Protein AF-L1M486-F1 (afdb_monomer)

Organism: NCBI:txid1005395

pLDDT: mean 79.73, std 16.99, range [31.02, 96.75]

Radius of gyration: 19.71 Å; Cα contacts (8 Å, |Δi|>4): 492; chains: 1; bounding box: 78×43×46 Å

Sequence (237 aa):
MNSKFIPVLLIGVATLADASPRNWPVAQQIAIGSELQRQLENDPAVGFPSPALIAVTTSFDANGTRYTDRQTVEQGFLVQRRLNDPANIAVIIYHGMSAVTSSAKLQSISYSEKGHDATWPPAQVALKEMGELTDSAGNSFGSMASIRSCTRGDSKQASTYFAGLPGKLTRLDCTQAFVSDASSPVMRFTTYYSDYLDVQLTTGVTTLKNFEYRIEFRDTAGNTKSLVIPQSNSPLF

Structure (mmCIF, N/CA/C/O backbone):
data_AF-L1M486-F1
#
_entry.id   AF-L1M486-F1
#
loop_
_atom_site.group_PDB
_atom_site.id
_atom_site.type_symbol
_atom_site.label_atom_id
_atom_site.label_alt_id
_atom_site.label_comp_id
_atom_site.label_asym_id
_atom_site.label_entity_id
_atom_site.label_seq_id
_atom_site.pdbx_PDB_ins_code
_atom_site.Cartn_x
_atom_site.Cartn_y
_atom_site.Cartn_z
_atom_site.occupancy
_atom_site.B_iso_or_equiv
_atom_site.auth_seq_id
_atom_site.auth_comp_id
_atom_site.auth_asym_id
_atom_site.auth_atom_id
_atom_site.pdbx_PDB_model_num
ATOM 1 N N . MET A 1 1 ? -58.657 21.155 -12.261 1.00 40.59 1 MET A N 1
ATOM 2 C CA . MET A 1 1 ? -57.509 22.063 -12.045 1.00 40.59 1 MET A CA 1
ATOM 3 C C . MET A 1 1 ? -56.301 21.187 -11.746 1.00 40.59 1 MET A C 1
ATOM 5 O O . MET A 1 1 ? -56.276 20.550 -10.704 1.00 40.59 1 MET A O 1
ATOM 9 N N . ASN A 1 2 ? -55.384 21.046 -12.707 1.00 33.91 2 ASN A N 1
ATOM 10 C CA . ASN A 1 2 ? -54.265 20.101 -12.632 1.00 33.91 2 ASN A CA 1
ATOM 11 C C . ASN A 1 2 ? -53.073 20.750 -11.924 1.00 33.91 2 ASN A C 1
ATOM 13 O O . ASN A 1 2 ? -52.423 21.626 -12.495 1.00 33.91 2 ASN A O 1
ATOM 17 N N . SER A 1 3 ? -52.790 20.312 -10.698 1.00 35.94 3 SER A N 1
ATOM 18 C CA . SER A 1 3 ? -51.566 20.682 -9.988 1.00 35.94 3 SER A CA 1
ATOM 19 C C . SER A 1 3 ? -50.395 19.910 -10.596 1.00 35.94 3 SER A C 1
ATOM 21 O O . SER A 1 3 ? -50.338 18.683 -10.510 1.00 35.94 3 SER A O 1
ATOM 23 N N . LYS A 1 4 ? -49.492 20.617 -11.283 1.00 37.53 4 LYS A N 1
ATOM 24 C CA . LYS A 1 4 ? -48.238 20.046 -11.779 1.00 37.53 4 LYS A CA 1
ATOM 25 C C . LYS A 1 4 ? -47.274 19.921 -10.601 1.00 37.53 4 LYS A C 1
ATOM 27 O O . LYS A 1 4 ? -46.801 20.927 -10.084 1.00 37.53 4 LYS A O 1
ATOM 32 N N . PHE A 1 5 ? -46.971 18.688 -10.209 1.00 36.81 5 PHE A N 1
ATOM 33 C CA . PHE A 1 5 ? -45.808 18.392 -9.380 1.00 36.81 5 PHE A CA 1
ATOM 34 C C . PHE A 1 5 ? -44.543 18.723 -10.180 1.00 36.81 5 PHE A C 1
ATOM 36 O O . PHE A 1 5 ? -44.301 18.136 -11.233 1.00 36.81 5 PHE A O 1
ATOM 43 N N . ILE A 1 6 ? -43.749 19.672 -9.688 1.00 42.50 6 ILE A N 1
ATOM 44 C CA . ILE A 1 6 ? -42.378 19.893 -10.147 1.00 42.50 6 ILE A CA 1
ATOM 45 C C . ILE A 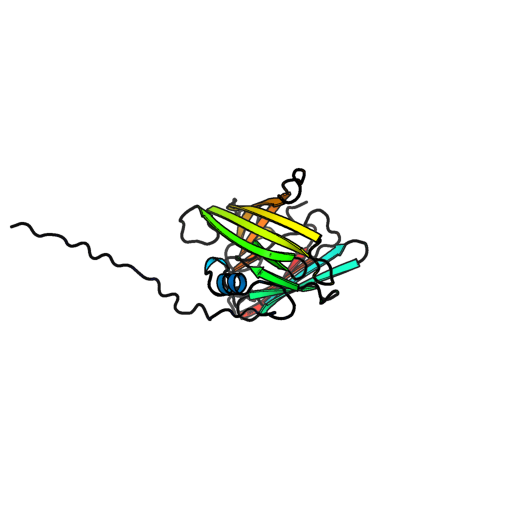1 6 ? -41.489 19.068 -9.211 1.00 42.50 6 ILE A C 1
ATOM 47 O O . ILE A 1 6 ? -41.429 19.391 -8.023 1.00 42.50 6 ILE A O 1
ATOM 51 N N . PRO A 1 7 ? -40.824 17.998 -9.679 1.00 38.34 7 PRO A N 1
ATOM 52 C CA . PRO A 1 7 ? -39.825 17.331 -8.864 1.00 38.34 7 PRO A CA 1
ATOM 53 C C . PRO A 1 7 ? -38.643 18.287 -8.677 1.00 38.34 7 PRO A C 1
ATOM 55 O O . PRO A 1 7 ? -37.942 18.630 -9.628 1.00 38.34 7 PRO A O 1
ATOM 58 N N . VAL A 1 8 ? -38.439 18.740 -7.441 1.00 35.97 8 VAL A N 1
ATOM 59 C CA . VAL A 1 8 ? -37.199 19.402 -7.036 1.00 35.97 8 VAL A CA 1
ATOM 60 C C . VAL A 1 8 ? -36.126 18.320 -6.999 1.00 35.97 8 VAL A C 1
ATOM 62 O O . VAL A 1 8 ? -36.096 17.488 -6.094 1.00 35.97 8 VAL A O 1
ATOM 65 N N . LEU A 1 9 ? -35.266 18.306 -8.016 1.00 31.62 9 LEU A N 1
ATOM 66 C CA . LEU A 1 9 ? -34.038 17.524 -8.013 1.00 31.62 9 LEU A CA 1
ATOM 67 C C . LEU A 1 9 ? -33.087 18.168 -6.997 1.00 31.62 9 LEU A C 1
ATOM 69 O O . LEU A 1 9 ? -32.346 19.096 -7.317 1.00 31.62 9 LEU A O 1
ATOM 73 N N . LEU A 1 10 ? -33.131 17.693 -5.754 1.00 31.72 10 LEU A N 1
ATOM 74 C CA . LEU A 1 10 ? -32.062 17.919 -4.790 1.00 31.72 10 LEU A CA 1
ATOM 75 C C . LEU A 1 10 ? -30.847 17.124 -5.275 1.00 31.72 10 LEU A C 1
ATOM 77 O O . LEU A 1 10 ? -30.662 15.962 -4.919 1.00 31.72 10 LEU A O 1
ATOM 81 N N . ILE A 1 11 ? -30.025 17.750 -6.118 1.00 34.62 11 ILE A N 1
ATOM 82 C CA . ILE A 1 11 ? -28.641 17.319 -6.296 1.00 34.62 11 ILE A CA 1
ATOM 83 C C . ILE A 1 11 ? -27.965 17.635 -4.965 1.00 34.62 11 I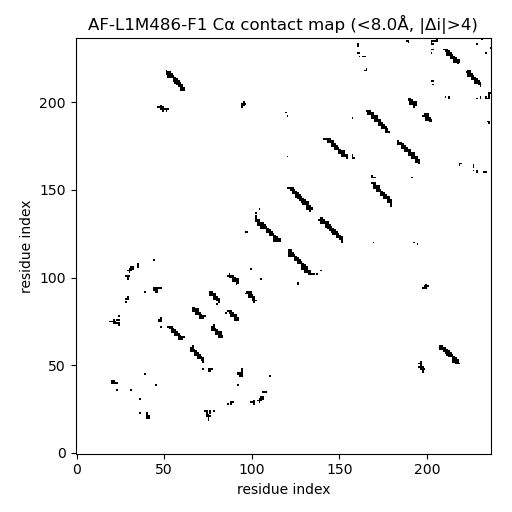LE A C 1
ATOM 85 O O . ILE A 1 11 ? -27.492 18.746 -4.734 1.00 34.62 11 ILE A O 1
ATOM 89 N N . GLY A 1 12 ? -27.989 16.663 -4.056 1.00 31.02 12 GLY A N 1
ATOM 90 C CA . GLY A 1 12 ? -27.085 16.644 -2.924 1.00 31.02 12 GLY A CA 1
ATOM 91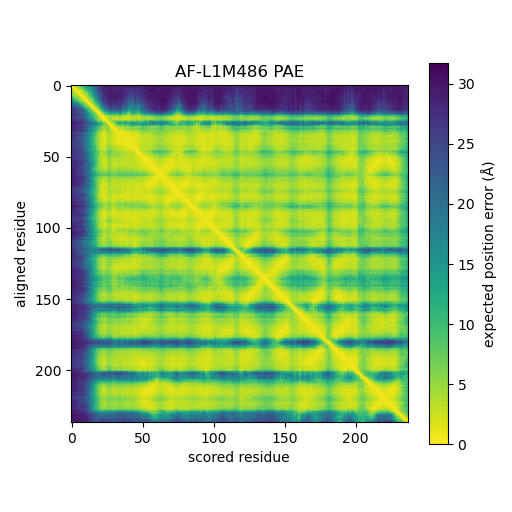 C C . GLY A 1 12 ? -25.679 16.510 -3.483 1.00 31.02 12 GLY A C 1
ATOM 92 O O . GLY A 1 12 ? -25.175 15.403 -3.644 1.00 31.02 12 GLY A O 1
ATOM 93 N N . VAL A 1 13 ? -25.058 17.635 -3.831 1.00 38.59 13 VAL A N 1
ATOM 94 C CA . VAL A 1 13 ? -23.606 17.701 -3.914 1.00 38.59 13 VAL A CA 1
ATOM 95 C C . VAL A 1 13 ? -23.175 17.482 -2.473 1.00 38.59 13 VAL A C 1
ATOM 97 O O . VAL A 1 13 ? -23.284 18.388 -1.648 1.00 38.59 13 VAL A O 1
ATOM 100 N N . ALA A 1 14 ? -22.798 16.250 -2.131 1.00 36.56 14 ALA A N 1
ATOM 101 C CA . ALA A 1 14 ? -21.976 16.031 -0.960 1.00 36.56 14 ALA A CA 1
ATOM 102 C C . ALA A 1 14 ? -20.730 16.873 -1.220 1.00 36.56 14 ALA A C 1
ATOM 104 O O . ALA A 1 14 ? -19.878 16.522 -2.035 1.00 36.56 14 ALA A O 1
ATOM 105 N N . THR A 1 15 ? -20.707 18.072 -0.649 1.00 37.66 15 THR A N 1
ATOM 106 C CA . THR A 1 15 ? -19.528 18.912 -0.647 1.00 37.66 15 THR A CA 1
ATOM 107 C C . THR A 1 15 ? -18.431 18.049 -0.049 1.00 37.66 15 THR A C 1
ATOM 109 O O . THR A 1 15 ? -18.554 17.633 1.103 1.00 37.66 15 THR A O 1
ATOM 112 N N . LEU A 1 16 ? -17.395 17.764 -0.842 1.00 43.97 16 LEU A N 1
ATOM 113 C CA . LEU A 1 16 ? -16.062 17.358 -0.395 1.00 43.97 16 LEU A CA 1
ATOM 114 C C . LEU A 1 16 ? -15.489 18.485 0.486 1.00 43.97 16 LEU A C 1
ATOM 116 O O . LEU A 1 16 ? -14.516 19.142 0.140 1.00 43.97 16 LEU A O 1
ATOM 120 N N . ALA A 1 17 ? -16.172 18.801 1.579 1.00 36.72 17 ALA A N 1
ATOM 121 C CA . ALA A 1 17 ? -15.668 19.653 2.625 1.00 36.72 17 ALA A CA 1
ATOM 122 C C . ALA A 1 17 ? -14.734 18.757 3.444 1.00 36.72 17 ALA A C 1
ATOM 124 O O . ALA A 1 17 ? -15.180 17.758 4.001 1.00 36.72 17 ALA A O 1
ATOM 125 N N . ASP A 1 18 ? -13.448 19.102 3.424 1.00 39.41 18 ASP A N 1
ATOM 126 C CA . ASP A 1 18 ? -12.339 18.520 4.197 1.00 39.41 18 ASP A CA 1
ATOM 127 C C . ASP A 1 18 ? -11.533 17.358 3.599 1.00 39.41 18 ASP A C 1
ATOM 129 O O . ASP A 1 18 ? -10.734 16.742 4.306 1.00 39.41 18 ASP A O 1
ATOM 133 N N . ALA A 1 19 ? -11.576 17.129 2.283 1.00 49.97 19 ALA A N 1
ATOM 134 C CA . ALA A 1 19 ? -10.418 16.496 1.647 1.00 49.97 19 ALA A CA 1
ATOM 135 C C . ALA A 1 19 ? -9.293 17.542 1.585 1.00 49.97 19 ALA A C 1
ATOM 137 O O . ALA A 1 19 ? -9.201 18.312 0.628 1.00 49.97 19 ALA A O 1
ATOM 138 N N . SER A 1 20 ? -8.483 17.630 2.645 1.00 55.62 20 SER A N 1
ATOM 139 C CA . SER A 1 20 ? -7.270 18.456 2.649 1.00 55.62 20 SER A CA 1
ATOM 140 C C . SER A 1 20 ? -6.486 18.159 1.362 1.00 55.62 20 SER A C 1
ATOM 142 O O . SER A 1 20 ? -6.312 16.977 1.048 1.00 55.62 20 SER A O 1
ATOM 144 N N . PRO A 1 21 ? -6.069 19.166 0.572 1.00 63.25 21 PRO A N 1
ATOM 145 C CA . PRO A 1 21 ? -5.400 18.909 -0.695 1.00 63.25 21 PRO A CA 1
ATOM 146 C C . PRO A 1 21 ? -4.175 18.023 -0.455 1.00 63.25 21 PRO A C 1
ATOM 148 O O . PRO A 1 21 ? -3.288 18.368 0.330 1.00 63.25 21 PRO A O 1
ATOM 151 N N . ARG A 1 22 ? -4.156 16.853 -1.106 1.00 82.69 22 ARG A N 1
ATOM 152 C CA . ARG A 1 22 ? -2.978 15.986 -1.118 1.00 82.69 22 ARG A CA 1
ATOM 153 C C . ARG A 1 22 ? -1.927 16.639 -1.989 1.00 82.69 22 ARG A C 1
ATOM 155 O O . ARG A 1 22 ? -2.243 17.150 -3.059 1.00 82.69 22 ARG A O 1
ATOM 162 N N . ASN A 1 23 ? -0.689 16.586 -1.529 1.00 87.56 23 ASN A N 1
ATOM 163 C CA . ASN A 1 23 ? 0.455 17.002 -2.323 1.00 87.56 23 ASN A CA 1
ATOM 164 C C . ASN A 1 23 ? 1.358 15.795 -2.508 1.00 87.56 23 ASN A C 1
ATOM 166 O O . ASN A 1 23 ? 1.529 14.994 -1.587 1.00 87.56 23 ASN A O 1
ATOM 170 N N . TRP A 1 24 ? 1.912 15.643 -3.705 1.00 88.88 24 TRP A N 1
ATOM 171 C CA . TRP A 1 24 ? 2.835 14.555 -3.973 1.00 88.88 24 TRP A CA 1
ATOM 172 C C . TRP A 1 24 ? 4.067 14.635 -3.053 1.00 88.88 24 TRP A C 1
ATOM 174 O O . TRP A 1 24 ? 4.844 15.591 -3.143 1.00 88.88 24 TRP A O 1
ATOM 184 N N . PRO A 1 25 ? 4.312 13.625 -2.198 1.00 84.62 25 PRO A N 1
ATOM 185 C CA . PRO A 1 25 ? 5.257 13.758 -1.089 1.00 84.62 25 PRO A CA 1
ATOM 186 C C . PRO A 1 25 ? 6.729 13.631 -1.511 1.00 84.62 25 PRO A C 1
ATOM 188 O O . PRO A 1 25 ? 7.624 13.846 -0.696 1.00 84.62 25 PRO A O 1
ATOM 191 N N . VAL A 1 26 ? 7.006 13.238 -2.763 1.00 73.88 26 VAL A N 1
ATOM 192 C CA . VAL A 1 26 ? 8.323 12.710 -3.178 1.00 73.88 26 VAL A CA 1
ATOM 193 C C . VAL A 1 26 ? 8.738 13.138 -4.591 1.00 73.88 26 VAL A C 1
ATOM 195 O O . VAL A 1 26 ? 9.283 12.344 -5.359 1.00 73.88 26 VAL A O 1
ATOM 198 N N . ALA A 1 27 ? 8.508 14.409 -4.936 1.00 62.09 27 ALA A N 1
ATOM 199 C CA . ALA A 1 27 ? 8.687 14.975 -6.284 1.00 62.09 27 ALA A CA 1
ATOM 200 C C . ALA A 1 27 ? 10.048 14.706 -6.971 1.00 62.09 27 ALA A C 1
ATOM 202 O O . ALA A 1 27 ? 10.145 14.845 -8.184 1.00 62.09 27 ALA A O 1
ATOM 203 N N . GLN A 1 28 ? 11.094 14.320 -6.230 1.00 61.62 28 GLN A N 1
ATOM 204 C CA . GLN A 1 28 ? 12.437 14.074 -6.775 1.00 61.62 28 GLN A CA 1
ATOM 205 C C . GLN A 1 28 ? 12.841 12.593 -6.866 1.00 61.62 28 GLN A C 1
ATOM 207 O O . GLN A 1 28 ? 13.839 12.294 -7.513 1.00 61.62 28 GLN A O 1
ATOM 212 N N . GLN A 1 29 ? 12.116 11.665 -6.229 1.00 73.38 29 GLN A N 1
ATOM 213 C CA . GLN A 1 29 ? 12.547 10.257 -6.117 1.00 73.38 29 GLN A CA 1
ATOM 214 C C . GLN A 1 29 ? 11.669 9.270 -6.895 1.00 73.38 29 GLN A C 1
ATOM 216 O O . GLN A 1 29 ? 12.108 8.159 -7.180 1.00 73.38 29 GLN A O 1
ATOM 221 N N . ILE A 1 30 ? 10.447 9.661 -7.264 1.00 82.94 30 ILE A N 1
ATOM 222 C CA . ILE A 1 30 ? 9.549 8.845 -8.088 1.00 82.94 30 ILE A CA 1
ATOM 223 C C . ILE A 1 30 ? 9.274 9.587 -9.390 1.00 82.94 30 ILE A C 1
ATOM 225 O O . ILE A 1 30 ? 8.658 10.652 -9.385 1.00 82.94 30 ILE A O 1
ATOM 229 N N . ALA A 1 31 ? 9.728 9.016 -10.506 1.00 77.25 31 ALA A N 1
ATOM 230 C CA . ALA A 1 31 ? 9.516 9.578 -11.832 1.00 77.25 31 ALA A CA 1
ATOM 231 C C . ALA A 1 31 ? 8.077 9.311 -12.307 1.00 77.25 31 ALA A C 1
ATOM 233 O O . ALA A 1 31 ? 7.774 8.251 -12.855 1.00 77.25 31 ALA A O 1
ATOM 234 N N . ILE A 1 32 ? 7.195 10.291 -12.116 1.00 85.69 32 ILE A N 1
ATOM 235 C CA . ILE A 1 32 ? 5.799 10.259 -12.565 1.00 85.69 32 ILE A CA 1
ATOM 236 C C . ILE A 1 32 ? 5.489 11.483 -13.436 1.00 85.69 32 ILE A C 1
ATOM 238 O O . ILE A 1 32 ? 6.040 12.564 -13.234 1.00 85.69 32 ILE A O 1
ATOM 242 N N . GLY A 1 33 ? 4.635 11.314 -14.448 1.00 86.06 33 GLY A N 1
ATOM 243 C CA . GLY A 1 33 ? 4.187 12.431 -15.283 1.00 86.06 33 GLY A CA 1
ATOM 244 C C . GLY A 1 33 ? 3.289 13.395 -14.502 1.00 86.06 33 GLY A C 1
ATOM 245 O O . GLY A 1 33 ? 2.482 12.957 -13.684 1.00 86.06 33 GLY A O 1
ATOM 246 N N . SER A 1 34 ? 3.380 14.695 -14.794 1.00 88.81 34 SER A N 1
ATOM 247 C CA . SER A 1 34 ? 2.617 15.744 -14.096 1.00 88.81 34 SER A CA 1
ATOM 248 C C . SER A 1 34 ? 1.102 15.536 -14.151 1.00 88.81 34 SER A C 1
ATOM 250 O O . SER A 1 34 ? 0.409 15.804 -13.175 1.00 88.81 34 SER A O 1
ATOM 252 N N . GLU A 1 35 ? 0.580 15.020 -15.264 1.00 90.25 35 GLU A N 1
ATOM 253 C CA . GLU A 1 35 ? -0.852 14.747 -15.399 1.00 90.25 35 GLU A CA 1
ATOM 254 C C . GLU A 1 35 ? -1.311 13.588 -14.506 1.00 90.25 35 GLU A C 1
ATOM 256 O O . GLU A 1 35 ? -2.345 13.686 -13.851 1.00 90.25 35 GLU A O 1
ATOM 261 N N . LEU A 1 36 ? -0.518 12.516 -14.416 1.00 90.75 36 LEU A N 1
ATOM 262 C CA . LEU A 1 36 ? -0.831 11.390 -13.537 1.00 90.75 36 LEU A CA 1
ATOM 263 C C . LEU A 1 36 ? -0.689 11.784 -12.061 1.00 90.75 36 LEU A C 1
ATOM 265 O O . LEU A 1 36 ? -1.524 11.403 -11.245 1.00 90.75 36 LEU A O 1
ATOM 269 N N . GLN A 1 37 ? 0.317 12.595 -11.722 1.00 91.56 37 GLN A N 1
ATOM 270 C CA . GLN A 1 37 ? 0.436 13.184 -10.389 1.00 91.56 37 GLN A CA 1
ATOM 271 C C . GLN A 1 37 ? -0.831 13.977 -10.033 1.00 91.56 37 GLN A C 1
ATOM 273 O O . GLN A 1 37 ? -1.459 13.710 -9.009 1.00 91.56 37 GLN A O 1
ATOM 278 N N . ARG A 1 38 ? -1.253 14.891 -10.917 1.00 90.50 38 ARG A N 1
ATOM 279 C CA . ARG A 1 38 ? -2.465 15.698 -10.739 1.00 90.50 38 ARG A CA 1
ATOM 280 C C . ARG A 1 38 ? -3.709 14.822 -10.586 1.00 90.50 38 ARG A C 1
ATOM 282 O O . ARG A 1 38 ? -4.555 15.118 -9.746 1.00 90.50 38 ARG A O 1
ATOM 289 N N . GLN A 1 39 ? -3.836 13.752 -11.372 1.00 91.06 39 GLN A N 1
ATOM 290 C CA . GLN A 1 39 ? -4.929 12.788 -11.229 1.00 91.06 39 GLN A CA 1
ATOM 291 C C . GLN A 1 39 ? -4.939 12.178 -9.820 1.00 91.06 39 GLN A C 1
ATOM 293 O O . GLN A 1 39 ? -5.967 12.232 -9.153 1.00 91.06 39 GLN A O 1
ATOM 298 N N . LEU A 1 40 ? -3.808 11.647 -9.347 1.00 91.56 40 LEU A N 1
ATOM 299 C CA . LEU A 1 40 ? -3.715 10.963 -8.050 1.00 91.56 40 LEU A CA 1
ATOM 300 C C . LEU A 1 40 ? -3.964 11.892 -6.855 1.00 91.56 40 LEU A C 1
ATOM 302 O O . LEU A 1 40 ? -4.590 11.487 -5.878 1.00 91.56 40 LEU A O 1
ATOM 306 N N . GLU A 1 41 ? -3.513 13.143 -6.924 1.00 91.06 41 GLU A N 1
ATOM 307 C CA . GLU A 1 41 ? -3.773 14.139 -5.877 1.00 91.06 41 GLU A CA 1
ATOM 308 C C . GLU A 1 41 ? -5.282 14.418 -5.730 1.00 91.06 41 GLU A C 1
ATOM 310 O O . GLU A 1 41 ? -5.784 14.540 -4.608 1.00 91.06 41 GLU A O 1
ATOM 315 N N . ASN A 1 42 ? -6.023 14.421 -6.845 1.00 89.50 42 ASN A N 1
ATOM 316 C CA . ASN A 1 42 ? -7.431 14.830 -6.906 1.00 89.50 42 ASN A CA 1
ATOM 317 C C . ASN A 1 42 ? -8.448 13.672 -6.943 1.00 89.50 42 ASN A C 1
ATOM 319 O O . ASN A 1 42 ? -9.638 13.917 -6.757 1.00 89.50 42 ASN A O 1
ATOM 323 N N . ASP A 1 43 ? -8.026 12.427 -7.179 1.00 88.62 43 ASP A N 1
ATOM 324 C CA . ASP A 1 43 ? -8.932 11.276 -7.292 1.00 88.62 43 ASP A CA 1
ATOM 325 C C . ASP A 1 43 ? -9.407 10.805 -5.899 1.00 88.62 43 ASP A C 1
ATOM 327 O O . ASP A 1 43 ? -8.597 10.323 -5.099 1.00 88.62 43 ASP A O 1
ATOM 331 N N . PRO A 1 44 ? -10.703 10.927 -5.553 1.00 84.06 44 PRO A N 1
ATOM 332 C CA . PRO A 1 44 ? -11.203 10.516 -4.242 1.00 84.06 44 PRO A CA 1
ATOM 333 C C . PRO A 1 44 ? -11.020 9.015 -3.976 1.00 84.06 44 PRO A C 1
ATOM 335 O O . PRO A 1 44 ? -10.837 8.636 -2.821 1.00 84.06 44 PRO A O 1
ATOM 338 N N . ALA A 1 45 ? -10.988 8.172 -5.015 1.00 84.44 45 ALA A N 1
ATOM 339 C CA . ALA A 1 45 ? -10.798 6.729 -4.874 1.00 84.44 45 ALA A CA 1
ATOM 340 C C . ALA A 1 45 ? -9.377 6.339 -4.438 1.00 84.44 45 ALA A C 1
ATOM 342 O O . ALA A 1 45 ? -9.139 5.194 -4.058 1.00 84.44 45 ALA A O 1
ATOM 343 N N . VAL A 1 46 ? -8.419 7.274 -4.465 1.00 85.75 46 VAL A N 1
ATOM 344 C CA . VAL A 1 46 ? -7.076 7.040 -3.914 1.00 85.75 46 VAL A CA 1
ATOM 345 C C . VAL A 1 46 ? -7.124 6.825 -2.392 1.00 85.75 46 VAL A C 1
ATOM 347 O O . VAL A 1 46 ? -6.260 6.123 -1.862 1.00 85.75 46 VAL A O 1
ATOM 350 N N . GLY A 1 47 ? -8.149 7.357 -1.713 1.00 80.56 47 GLY A N 1
ATOM 351 C CA . GLY A 1 47 ? -8.309 7.268 -0.260 1.00 80.56 47 GLY A CA 1
ATOM 352 C C . GLY A 1 47 ? -7.407 8.229 0.519 1.00 80.56 47 GLY A C 1
ATOM 353 O O . GLY A 1 47 ? -6.480 8.830 -0.030 1.00 80.56 47 GLY A O 1
ATOM 354 N N . PHE A 1 48 ? -7.686 8.398 1.807 1.00 85.19 48 PHE A N 1
ATOM 355 C CA . PHE A 1 48 ? -6.876 9.215 2.710 1.00 85.19 48 PHE A CA 1
ATOM 356 C C . PHE A 1 48 ? -6.525 8.354 3.917 1.00 85.19 48 PHE A C 1
ATOM 358 O O . PHE A 1 48 ? -7.407 8.113 4.742 1.00 85.19 48 PHE A O 1
ATOM 365 N N . PRO A 1 49 ? -5.255 7.927 4.060 1.00 84.75 49 PRO A N 1
ATOM 366 C CA . PRO A 1 49 ? -4.854 7.117 5.197 1.00 84.75 49 PRO A CA 1
ATOM 367 C C . PRO A 1 49 ? -5.342 7.749 6.497 1.00 84.75 49 PRO A C 1
ATOM 369 O O . PRO A 1 49 ? -5.153 8.949 6.726 1.00 84.75 49 PRO A O 1
ATOM 372 N N . SER A 1 50 ? -5.986 6.942 7.336 1.00 89.38 50 SER A N 1
ATOM 373 C CA . SER A 1 50 ? -6.575 7.425 8.578 1.00 89.38 50 SER A CA 1
ATOM 374 C C . SER A 1 50 ? -5.513 8.110 9.443 1.00 89.38 50 SER A C 1
ATOM 376 O O . SER A 1 50 ? -4.413 7.571 9.589 1.00 89.38 50 SER A O 1
ATOM 378 N N . PRO A 1 51 ? -5.822 9.236 10.112 1.00 88.50 51 PRO A N 1
ATOM 379 C CA . PRO A 1 51 ? -4.897 9.859 11.062 1.00 88.50 51 PRO A CA 1
ATOM 380 C C . PRO A 1 51 ? -4.591 8.955 12.269 1.00 88.50 51 PRO A C 1
ATOM 382 O O . PRO A 1 51 ? -3.663 9.231 13.033 1.00 88.50 51 PRO A O 1
ATOM 385 N N . ALA A 1 52 ? -5.365 7.880 12.465 1.00 93.31 52 ALA A N 1
ATOM 386 C CA . ALA A 1 52 ? -5.064 6.852 13.449 1.00 93.31 52 ALA A CA 1
ATOM 387 C C . ALA A 1 52 ? -3.864 5.980 13.044 1.00 93.31 52 ALA A C 1
ATOM 389 O O . ALA A 1 52 ? -3.198 5.441 13.929 1.00 93.31 52 ALA A O 1
ATOM 390 N N . LEU A 1 53 ? -3.564 5.842 11.748 1.00 94.25 53 LEU A N 1
ATOM 391 C CA . LEU A 1 53 ? -2.406 5.094 11.266 1.00 94.25 53 LEU A CA 1
ATOM 392 C C . LEU A 1 53 ? -1.120 5.884 11.533 1.00 94.25 53 LEU A C 1
ATOM 394 O O . LEU A 1 53 ? -0.943 6.996 11.042 1.00 94.25 53 LEU A O 1
ATOM 398 N N . ILE A 1 54 ? -0.196 5.289 12.289 1.00 95.25 54 ILE A N 1
ATOM 399 C CA . ILE A 1 54 ? 1.126 5.876 12.544 1.00 95.25 54 ILE A CA 1
ATOM 400 C C . ILE A 1 54 ? 2.128 5.323 11.535 1.00 95.25 54 ILE A C 1
ATOM 402 O O . ILE A 1 54 ? 2.813 6.088 10.855 1.00 95.25 54 ILE A O 1
ATOM 406 N N . ALA A 1 55 ? 2.227 3.995 11.447 1.00 95.06 55 ALA A N 1
ATOM 407 C CA . ALA A 1 55 ? 3.120 3.337 10.508 1.00 95.06 55 ALA A CA 1
ATOM 408 C C . ALA A 1 55 ? 2.719 1.885 10.236 1.00 95.06 55 ALA A C 1
ATOM 410 O O . ALA A 1 55 ? 2.153 1.202 11.091 1.00 95.06 55 ALA A O 1
ATOM 411 N N . VAL A 1 56 ? 3.118 1.389 9.069 1.00 92.88 56 VAL A N 1
ATOM 412 C CA . VAL A 1 56 ? 3.182 -0.046 8.771 1.00 92.88 56 VAL A CA 1
ATOM 413 C C . VAL A 1 56 ? 4.640 -0.406 8.538 1.00 92.88 56 VAL A C 1
ATOM 415 O O . VAL A 1 56 ? 5.319 0.245 7.754 1.00 92.88 56 VAL A O 1
ATOM 418 N N . THR A 1 57 ? 5.148 -1.426 9.218 1.00 92.94 57 THR A N 1
ATOM 419 C CA . THR A 1 57 ? 6.499 -1.947 8.988 1.00 92.94 57 THR A CA 1
ATOM 420 C C . THR A 1 57 ? 6.404 -3.390 8.531 1.00 92.94 57 THR A C 1
ATOM 422 O O . THR A 1 57 ? 5.783 -4.215 9.197 1.00 92.94 57 THR A O 1
ATOM 425 N N . THR A 1 58 ? 7.027 -3.687 7.399 1.00 90.06 58 THR A N 1
ATOM 426 C CA . THR A 1 58 ? 7.144 -5.040 6.863 1.00 90.06 58 THR A CA 1
ATOM 427 C C . THR A 1 58 ? 8.613 -5.404 6.797 1.00 90.06 58 THR A C 1
ATOM 429 O O . THR A 1 58 ? 9.403 -4.674 6.203 1.00 90.06 58 THR A O 1
ATOM 432 N N . SER A 1 59 ? 8.986 -6.540 7.369 1.00 90.25 59 SER A N 1
ATOM 433 C CA . SER A 1 59 ? 10.357 -7.032 7.323 1.00 90.25 59 SER A CA 1
ATOM 434 C C . SER A 1 59 ? 10.382 -8.470 6.823 1.00 90.25 59 SER A C 1
ATOM 436 O O . SER A 1 59 ? 9.607 -9.307 7.283 1.00 90.25 59 SER A O 1
ATOM 438 N N . PHE A 1 60 ? 11.267 -8.775 5.881 1.00 87.44 60 PHE A N 1
ATOM 439 C CA . PHE A 1 60 ? 11.339 -10.091 5.245 1.00 87.44 60 PHE A CA 1
ATOM 440 C C . PHE A 1 60 ? 12.754 -10.408 4.770 1.00 87.44 60 PHE A C 1
ATOM 442 O O . PHE A 1 60 ? 13.541 -9.502 4.497 1.00 87.44 60 PHE A O 1
ATOM 449 N N . ASP A 1 61 ? 13.065 -11.693 4.636 1.00 86.75 61 ASP A N 1
ATOM 450 C CA . ASP A 1 61 ? 14.343 -12.144 4.095 1.00 86.75 61 ASP A CA 1
ATOM 451 C C . ASP A 1 61 ? 14.181 -12.525 2.624 1.00 86.75 61 ASP A C 1
ATOM 453 O O . ASP A 1 61 ? 13.339 -13.359 2.276 1.00 86.75 61 ASP A O 1
ATOM 457 N N . ALA A 1 62 ? 15.026 -11.958 1.764 1.00 84.75 62 ALA A N 1
ATOM 458 C CA . ALA A 1 62 ? 15.160 -12.363 0.369 1.00 84.75 62 ALA A CA 1
ATOM 459 C C . ALA A 1 62 ? 16.642 -12.372 -0.028 1.00 84.75 62 ALA A C 1
ATOM 461 O O . ALA A 1 62 ? 17.404 -11.488 0.352 1.00 84.75 62 ALA A O 1
ATOM 462 N N . ASN A 1 63 ? 17.070 -13.404 -0.763 1.00 85.06 63 ASN A N 1
ATOM 463 C CA . ASN A 1 63 ? 18.459 -13.564 -1.223 1.00 85.06 63 ASN A CA 1
ATOM 464 C C . ASN A 1 63 ? 19.515 -13.412 -0.104 1.00 85.06 63 ASN A C 1
ATOM 466 O O . ASN A 1 63 ? 20.566 -12.812 -0.303 1.00 85.06 63 ASN A O 1
ATOM 470 N N . GLY A 1 64 ? 19.220 -13.921 1.099 1.00 85.81 64 GLY A N 1
ATOM 471 C CA . GLY A 1 64 ? 20.116 -13.830 2.261 1.00 85.81 64 GLY A CA 1
ATOM 472 C C . GLY A 1 64 ? 20.205 -12.443 2.911 1.00 85.81 64 GLY A C 1
ATOM 473 O O . GLY A 1 64 ? 20.984 -12.270 3.842 1.00 85.81 64 GLY A O 1
ATOM 474 N N . THR A 1 65 ? 19.410 -11.469 2.458 1.00 88.94 65 THR A N 1
ATOM 475 C CA . THR A 1 65 ? 19.357 -10.108 3.007 1.00 88.94 65 THR A CA 1
ATOM 476 C C . THR A 1 65 ? 18.019 -9.860 3.698 1.00 88.94 65 THR A C 1
ATOM 478 O O . THR A 1 65 ? 16.964 -10.197 3.157 1.00 88.94 65 THR A O 1
ATOM 481 N N . ARG A 1 66 ? 18.060 -9.238 4.884 1.00 90.81 66 ARG A N 1
ATOM 482 C CA . ARG A 1 66 ? 16.872 -8.723 5.578 1.00 90.81 66 ARG A CA 1
ATOM 483 C C . ARG A 1 66 ? 16.477 -7.385 4.968 1.00 90.81 66 ARG A C 1
ATOM 485 O O . ARG A 1 66 ? 17.221 -6.415 5.085 1.00 90.81 66 ARG A O 1
ATOM 492 N N . TYR A 1 67 ? 15.300 -7.321 4.369 1.00 89.81 67 TYR A N 1
ATOM 493 C CA . TYR A 1 67 ? 14.680 -6.076 3.934 1.00 89.81 67 TYR A CA 1
ATOM 494 C C . TYR A 1 67 ? 13.708 -5.579 4.996 1.00 89.81 67 TYR A C 1
ATOM 496 O O . TYR A 1 67 ? 13.088 -6.373 5.707 1.00 89.81 67 TYR A O 1
ATOM 504 N N . THR A 1 68 ? 13.605 -4.261 5.142 1.00 92.94 68 THR A N 1
ATOM 505 C CA . THR A 1 68 ? 12.593 -3.633 5.998 1.00 92.94 68 THR A CA 1
ATOM 506 C C . THR A 1 68 ? 12.007 -2.431 5.288 1.00 92.94 68 THR A C 1
ATOM 508 O O . THR A 1 68 ? 12.704 -1.449 5.050 1.00 92.94 68 THR A O 1
ATOM 511 N N . ASP A 1 69 ? 10.722 -2.520 4.984 1.00 92.12 69 ASP A N 1
ATOM 512 C CA . ASP A 1 69 ? 9.929 -1.464 4.381 1.00 92.12 69 ASP A CA 1
ATOM 513 C C . ASP A 1 69 ? 9.094 -0.802 5.487 1.00 92.12 69 ASP A C 1
ATOM 515 O O . ASP A 1 69 ? 8.390 -1.482 6.238 1.00 92.12 69 ASP A O 1
ATOM 519 N N . ARG A 1 70 ? 9.178 0.525 5.610 1.00 94.50 70 ARG A N 1
ATOM 520 C CA . ARG A 1 70 ? 8.379 1.322 6.551 1.00 94.50 70 ARG A CA 1
ATOM 521 C C . ARG A 1 70 ? 7.489 2.284 5.780 1.00 94.50 70 ARG A C 1
ATOM 523 O O . ARG A 1 70 ? 7.977 3.043 4.949 1.00 94.50 70 ARG A O 1
ATOM 530 N N . GLN A 1 71 ? 6.196 2.243 6.069 1.00 93.88 71 GLN A N 1
ATOM 531 C CA . GLN A 1 71 ? 5.170 3.085 5.474 1.00 93.88 71 GLN A CA 1
ATOM 532 C C . GLN A 1 71 ? 4.691 4.120 6.492 1.00 93.88 71 GLN A C 1
ATOM 534 O O . GLN A 1 71 ? 4.322 3.740 7.604 1.00 93.88 71 GLN A O 1
ATOM 539 N N . THR A 1 72 ? 4.688 5.401 6.125 1.00 93.69 72 THR A N 1
ATOM 540 C CA . THR A 1 72 ? 4.245 6.522 6.975 1.00 93.69 72 THR A CA 1
ATOM 541 C C . THR A 1 72 ? 3.370 7.499 6.203 1.00 93.69 72 THR A C 1
ATOM 543 O O . THR A 1 72 ? 3.508 7.635 4.989 1.00 93.69 72 THR A O 1
ATOM 546 N N . VAL A 1 73 ? 2.454 8.174 6.900 1.00 91.00 73 VAL A N 1
ATOM 547 C CA . VAL A 1 73 ? 1.568 9.162 6.273 1.00 91.00 73 VAL A CA 1
ATOM 548 C C . VAL A 1 73 ? 2.320 10.474 6.042 1.00 91.00 73 VAL A C 1
ATOM 550 O O . VA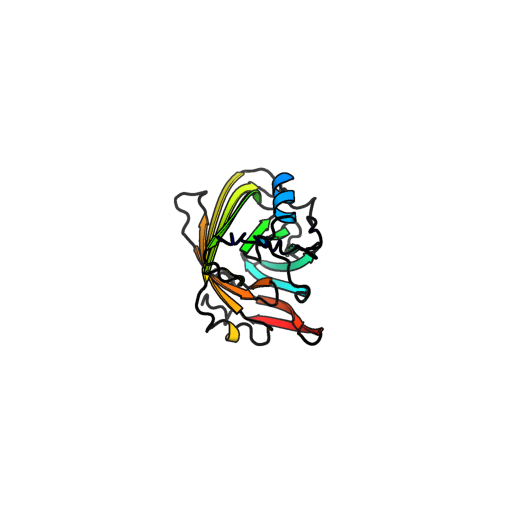L A 1 73 ? 2.821 11.083 6.986 1.00 91.00 73 VAL A O 1
ATOM 553 N N . GLU A 1 74 ? 2.373 10.927 4.793 1.00 90.50 74 GLU A N 1
ATOM 554 C CA . GLU A 1 74 ? 3.025 12.163 4.358 1.00 90.50 74 GLU A CA 1
ATOM 555 C C . GLU A 1 74 ? 2.156 12.873 3.327 1.00 90.50 74 GLU A C 1
ATOM 557 O O . GLU A 1 74 ? 1.805 12.301 2.299 1.00 90.50 74 GLU A O 1
ATOM 562 N N . GLN A 1 75 ? 1.808 14.133 3.602 1.00 88.62 75 GLN A N 1
ATOM 563 C CA . GLN A 1 75 ? 1.049 14.988 2.676 1.00 88.62 75 GLN A CA 1
ATOM 564 C C . GLN A 1 75 ? -0.254 14.342 2.148 1.00 88.62 75 GLN A C 1
ATOM 566 O O . GLN A 1 75 ? -0.687 14.601 1.027 1.00 88.62 75 GLN A O 1
ATOM 571 N N . GLY A 1 76 ? -0.887 13.507 2.982 1.00 87.19 76 GLY A N 1
ATOM 572 C CA . GLY A 1 76 ? -2.132 12.799 2.672 1.00 87.19 76 GLY A CA 1
ATOM 573 C C . GLY A 1 76 ? -1.966 11.522 1.841 1.00 87.19 76 GLY A C 1
ATOM 574 O O . GLY A 1 76 ? -2.965 10.925 1.452 1.00 87.19 76 GLY A O 1
ATOM 575 N N . PHE A 1 77 ? -0.732 11.071 1.618 1.00 91.00 77 PHE A N 1
ATOM 576 C CA . PHE A 1 77 ? -0.412 9.762 1.053 1.00 91.00 77 PHE A CA 1
ATOM 577 C C . PHE A 1 77 ? 0.261 8.864 2.086 1.00 91.00 77 PHE A C 1
ATOM 579 O O . PHE A 1 77 ? 0.862 9.340 3.046 1.00 91.00 77 PHE A O 1
ATOM 586 N N . LEU A 1 78 ? 0.215 7.554 1.862 1.00 91.94 78 LEU A N 1
ATOM 587 C CA . LEU A 1 78 ? 1.033 6.601 2.600 1.00 91.94 78 LEU A CA 1
ATOM 588 C C . LEU A 1 78 ? 2.308 6.331 1.791 1.00 91.94 78 LEU A C 1
ATOM 590 O O . LEU A 1 78 ? 2.243 5.847 0.665 1.00 91.94 78 LEU A O 1
ATOM 594 N N . VAL A 1 79 ? 3.471 6.673 2.339 1.00 93.31 79 VAL A N 1
ATOM 595 C CA . VAL A 1 79 ? 4.765 6.568 1.650 1.00 93.31 79 VAL A CA 1
ATOM 596 C C . VAL A 1 79 ? 5.571 5.431 2.248 1.00 93.31 79 VAL A C 1
ATOM 598 O O . VAL A 1 79 ? 5.918 5.466 3.425 1.00 93.31 79 VAL A O 1
ATOM 601 N N . GLN A 1 80 ? 5.892 4.433 1.431 1.00 93.44 80 GLN A N 1
ATOM 602 C CA . GLN A 1 80 ? 6.772 3.323 1.768 1.00 93.44 80 GLN A CA 1
ATOM 603 C C . GLN A 1 80 ? 8.224 3.667 1.440 1.00 93.44 80 GLN A C 1
ATOM 605 O O . GLN A 1 80 ? 8.529 4.023 0.305 1.00 93.44 80 GLN A O 1
ATOM 610 N N . ARG A 1 81 ? 9.138 3.467 2.391 1.00 92.56 81 ARG A N 1
ATOM 611 C CA . ARG A 1 81 ? 10.589 3.502 2.163 1.00 92.56 81 ARG A CA 1
ATOM 612 C C . ARG A 1 81 ? 11.245 2.232 2.669 1.00 92.56 81 ARG A C 1
ATOM 614 O O . ARG A 1 81 ? 10.957 1.786 3.782 1.00 92.56 81 ARG A O 1
ATOM 621 N N . ARG A 1 82 ? 12.172 1.692 1.886 1.00 91.31 82 ARG A N 1
ATOM 622 C CA . ARG A 1 82 ? 13.029 0.587 2.312 1.00 91.31 82 ARG A CA 1
ATOM 623 C C . ARG A 1 82 ? 14.211 1.118 3.113 1.00 91.31 82 ARG A C 1
ATOM 625 O O . ARG A 1 82 ? 15.052 1.847 2.598 1.00 91.31 82 ARG A O 1
ATOM 632 N N . LEU A 1 83 ? 14.291 0.750 4.388 1.00 90.62 83 LEU A N 1
ATOM 633 C CA . LEU A 1 83 ? 15.276 1.301 5.326 1.00 90.62 83 LEU A CA 1
ATOM 634 C C . LEU A 1 83 ? 16.721 0.973 4.934 1.00 90.62 83 LEU A C 1
ATOM 636 O O . LEU A 1 83 ? 17.621 1.773 5.170 1.00 90.62 83 LEU A O 1
ATOM 640 N N . ASN A 1 84 ? 16.939 -0.196 4.335 1.00 88.75 84 ASN A N 1
ATOM 641 C CA . ASN A 1 84 ? 18.248 -0.658 3.883 1.00 88.75 84 ASN A CA 1
ATOM 642 C C . ASN A 1 84 ? 18.528 -0.381 2.393 1.00 88.75 84 ASN A C 1
ATOM 644 O O . ASN A 1 84 ? 19.573 -0.791 1.898 1.00 88.75 84 ASN A O 1
ATOM 648 N N . ASP A 1 85 ? 17.621 0.300 1.689 1.00 85.12 85 ASP A N 1
ATOM 649 C CA . ASP A 1 85 ? 17.778 0.730 0.293 1.00 85.12 85 ASP A CA 1
ATOM 650 C C . ASP A 1 85 ? 16.919 1.986 0.048 1.00 85.12 85 ASP A C 1
ATOM 652 O O . ASP A 1 85 ? 15.796 1.892 -0.450 1.00 85.12 85 ASP A O 1
ATOM 656 N N . PRO A 1 86 ? 17.417 3.181 0.417 1.00 81.62 86 PRO A N 1
ATOM 657 C CA . PRO A 1 86 ? 16.637 4.417 0.347 1.00 81.62 86 PRO A CA 1
ATOM 658 C C . PRO A 1 86 ? 16.194 4.813 -1.068 1.00 81.62 86 PRO A C 1
ATOM 660 O O . PRO A 1 86 ? 15.319 5.665 -1.206 1.00 81.62 86 PRO A O 1
ATOM 663 N N . ALA A 1 87 ? 16.790 4.223 -2.111 1.00 82.88 87 ALA A N 1
ATOM 664 C CA . ALA A 1 87 ? 16.359 4.428 -3.490 1.00 82.88 87 ALA A CA 1
ATOM 665 C C . ALA A 1 87 ? 15.039 3.701 -3.793 1.00 82.88 87 ALA A C 1
ATOM 667 O O . ALA A 1 87 ? 14.332 4.076 -4.730 1.00 82.88 87 ALA A O 1
ATOM 668 N N . ASN A 1 88 ? 14.678 2.687 -3.000 1.00 85.31 88 ASN A N 1
ATOM 669 C CA . ASN A 1 88 ? 13.406 1.990 -3.103 1.00 85.31 88 ASN A CA 1
ATOM 670 C C . ASN A 1 88 ? 12.338 2.710 -2.269 1.00 85.31 88 ASN A C 1
ATOM 672 O O . ASN A 1 88 ? 12.231 2.557 -1.046 1.00 85.31 88 ASN A O 1
ATOM 676 N N . ILE A 1 89 ? 11.550 3.520 -2.969 1.00 89.75 89 ILE A N 1
ATOM 677 C CA . ILE A 1 89 ? 10.453 4.296 -2.409 1.00 89.75 89 ILE A CA 1
ATOM 678 C C . ILE A 1 89 ? 9.184 4.028 -3.207 1.00 89.75 89 ILE A C 1
ATOM 680 O O . ILE A 1 89 ? 9.224 3.809 -4.422 1.00 89.75 89 ILE A O 1
ATOM 684 N N . ALA A 1 90 ? 8.049 4.045 -2.520 1.00 91.69 90 ALA A N 1
ATOM 685 C CA . ALA A 1 90 ? 6.753 3.942 -3.157 1.00 91.69 90 ALA A CA 1
ATOM 686 C C . ALA A 1 90 ? 5.717 4.847 -2.491 1.00 91.69 90 ALA A C 1
ATOM 688 O O . ALA A 1 90 ? 5.702 5.000 -1.272 1.00 91.69 90 ALA A O 1
ATOM 689 N N . VAL A 1 91 ? 4.825 5.417 -3.292 1.00 93.44 91 VAL A N 1
ATOM 690 C CA . VAL A 1 91 ? 3.615 6.096 -2.823 1.00 93.44 91 VAL A CA 1
ATOM 691 C C . VAL A 1 91 ? 2.461 5.122 -2.986 1.00 93.44 91 VAL A C 1
ATOM 693 O O . VAL A 1 91 ? 2.123 4.730 -4.102 1.00 93.44 91 VAL A O 1
ATOM 696 N N . ILE A 1 92 ? 1.893 4.704 -1.863 1.00 91.81 92 ILE A N 1
ATOM 697 C CA . ILE A 1 92 ? 0.772 3.778 -1.800 1.00 91.81 92 ILE A CA 1
ATOM 698 C C . ILE A 1 92 ? -0.514 4.543 -2.123 1.00 91.81 92 ILE A C 1
ATOM 700 O O . ILE A 1 92 ? -0.778 5.607 -1.559 1.00 91.81 92 ILE A O 1
ATOM 704 N N . ILE A 1 93 ? -1.307 3.996 -3.038 1.00 91.62 93 ILE A N 1
ATOM 705 C CA . ILE A 1 93 ? -2.507 4.621 -3.599 1.00 91.62 93 ILE A CA 1
ATOM 706 C C . ILE A 1 93 ? -3.673 3.633 -3.630 1.00 91.62 93 ILE A C 1
ATOM 708 O O . ILE A 1 93 ? -3.487 2.420 -3.482 1.00 91.62 93 ILE A O 1
ATOM 712 N N . TYR A 1 94 ? -4.882 4.168 -3.819 1.00 91.31 94 TYR A N 1
ATOM 713 C CA . TYR A 1 94 ? -6.129 3.403 -3.856 1.00 91.31 94 TYR A CA 1
ATOM 714 C C . TYR A 1 94 ? -6.265 2.518 -2.615 1.00 91.31 94 TYR A C 1
ATOM 716 O O . TYR A 1 94 ? -6.310 1.300 -2.730 1.00 91.31 94 TYR A O 1
ATOM 724 N N . HIS A 1 95 ? -6.251 3.115 -1.418 1.00 89.19 95 HIS A N 1
ATOM 725 C CA . HIS A 1 95 ? -6.436 2.408 -0.138 1.00 89.19 95 HIS A CA 1
ATOM 726 C C . HIS A 1 95 ? -5.456 1.241 0.104 1.00 89.19 95 HIS A C 1
ATOM 728 O O . HIS A 1 95 ? -5.804 0.249 0.740 1.00 89.19 95 HIS A O 1
ATOM 734 N N . GLY A 1 96 ? -4.231 1.297 -0.427 1.00 88.12 96 GLY A N 1
ATOM 735 C CA . GLY A 1 96 ? -3.268 0.191 -0.300 1.00 88.12 96 GLY A CA 1
ATOM 736 C C . GLY A 1 96 ? -3.299 -0.830 -1.435 1.00 88.12 96 GLY A C 1
ATOM 737 O O . GLY A 1 96 ? -2.491 -1.758 -1.446 1.00 88.12 96 GLY A O 1
ATOM 738 N N . MET A 1 97 ? -4.202 -0.670 -2.404 1.00 87.38 97 MET A N 1
ATOM 739 C CA . MET A 1 97 ? -4.356 -1.602 -3.518 1.00 87.38 97 MET A CA 1
ATOM 740 C C . MET A 1 97 ? -3.285 -1.472 -4.598 1.00 87.38 97 MET A C 1
ATOM 742 O O . MET A 1 97 ? -3.161 -2.375 -5.425 1.00 87.38 97 MET A O 1
ATOM 746 N N . SER A 1 98 ? -2.553 -0.369 -4.642 1.00 90.00 98 SER A N 1
ATOM 747 C CA . SER A 1 98 ? -1.553 -0.092 -5.667 1.00 90.00 98 SER A CA 1
ATOM 748 C C . SER A 1 98 ? -0.456 0.800 -5.091 1.00 90.00 98 SER A C 1
ATOM 750 O O . SER A 1 98 ? -0.601 1.373 -4.008 1.00 90.00 98 SER A O 1
ATOM 752 N N . ALA A 1 99 ? 0.668 0.880 -5.792 1.00 90.00 99 ALA A N 1
ATOM 753 C CA . ALA A 1 99 ? 1.760 1.760 -5.437 1.00 90.00 99 ALA A CA 1
ATOM 754 C C . ALA A 1 99 ? 2.436 2.320 -6.692 1.00 90.00 99 ALA A C 1
ATOM 756 O O . ALA A 1 99 ? 2.701 1.586 -7.643 1.00 90.00 99 ALA A O 1
ATOM 757 N N . VAL A 1 100 ? 2.780 3.605 -6.665 1.00 91.19 100 VAL A N 1
ATOM 758 C CA . VAL A 1 100 ? 3.726 4.193 -7.621 1.00 91.19 100 VAL A CA 1
ATOM 759 C C . VAL A 1 100 ? 5.114 4.036 -7.024 1.00 91.19 100 VAL A C 1
ATOM 761 O O . VAL A 1 100 ? 5.348 4.542 -5.930 1.00 91.19 100 VAL A O 1
ATOM 764 N N . THR A 1 101 ? 6.018 3.325 -7.692 1.00 88.62 101 THR A N 1
ATOM 765 C CA . THR A 1 101 ? 7.348 3.000 -7.153 1.00 88.62 101 THR A CA 1
ATOM 766 C C . THR A 1 101 ? 8.452 3.712 -7.929 1.00 88.62 101 THR A C 1
ATOM 768 O O . THR A 1 101 ? 8.278 4.067 -9.090 1.00 88.62 101 THR A O 1
ATOM 771 N N . SER A 1 102 ? 9.622 3.890 -7.318 1.00 83.31 102 SER A N 1
ATOM 772 C CA . SER A 1 102 ? 10.810 4.420 -8.007 1.00 83.31 102 SER A CA 1
ATOM 773 C C . SER A 1 102 ? 11.389 3.481 -9.076 1.00 83.31 102 SER A C 1
ATOM 775 O O . SER A 1 102 ? 12.176 3.915 -9.908 1.00 83.31 102 SER A O 1
ATOM 777 N N . SER A 1 103 ? 10.997 2.203 -9.080 1.00 79.06 103 SER A N 1
ATOM 778 C CA . SER A 1 103 ? 11.478 1.179 -10.020 1.00 79.06 103 SER A CA 1
ATOM 779 C C . SER A 1 103 ? 10.605 1.013 -11.271 1.00 79.06 103 SER A C 1
ATOM 781 O O . SER A 1 103 ? 10.873 0.137 -12.096 1.00 79.06 103 SER A O 1
ATOM 783 N N . ALA A 1 104 ? 9.518 1.778 -11.382 1.00 84.06 104 ALA A N 1
ATOM 784 C CA . ALA A 1 104 ? 8.623 1.736 -12.526 1.00 84.06 104 ALA A CA 1
ATOM 785 C C . ALA A 1 104 ? 8.111 3.137 -12.861 1.00 84.06 104 ALA A C 1
ATOM 787 O O . ALA A 1 104 ? 7.550 3.842 -12.021 1.00 84.06 104 ALA A O 1
ATOM 788 N N . LYS A 1 105 ? 8.231 3.520 -14.129 1.00 87.56 105 LYS A N 1
ATOM 789 C CA . LYS A 1 105 ? 7.653 4.756 -14.648 1.00 87.56 105 LYS A CA 1
ATOM 790 C C . LYS A 1 105 ? 6.199 4.504 -15.024 1.00 87.56 105 LYS A C 1
ATOM 792 O O . LYS A 1 105 ? 5.892 4.074 -16.139 1.00 87.56 105 LYS A O 1
ATOM 797 N N . LEU A 1 106 ? 5.297 4.744 -14.078 1.00 88.81 106 LEU A N 1
ATOM 798 C CA . LEU A 1 106 ? 3.864 4.598 -14.311 1.00 88.81 106 LEU A CA 1
ATOM 799 C C . LEU A 1 106 ? 3.378 5.685 -15.283 1.00 88.81 106 LEU A C 1
ATOM 801 O O . LEU A 1 106 ? 3.606 6.876 -15.071 1.00 88.81 106 LEU A O 1
ATOM 805 N N . GLN A 1 107 ? 2.721 5.267 -16.364 1.00 89.12 107 GLN A N 1
ATOM 806 C CA . GLN A 1 107 ? 2.190 6.162 -17.397 1.00 89.12 107 GLN A CA 1
ATOM 807 C C . GLN A 1 107 ? 0.690 6.393 -17.230 1.00 89.12 107 GLN A C 1
ATOM 809 O O . GLN A 1 107 ? 0.200 7.486 -17.498 1.00 89.12 107 GLN A O 1
ATOM 814 N N . SER A 1 108 ? -0.045 5.372 -16.790 1.00 91.06 108 SER A N 1
ATOM 815 C CA . SER A 1 108 ? -1.472 5.493 -16.507 1.00 91.06 108 SER A CA 1
ATOM 816 C C . SER A 1 108 ? -1.922 4.495 -15.451 1.00 91.06 108 SER A C 1
ATOM 818 O O . SER A 1 108 ? -1.362 3.403 -15.313 1.00 91.06 108 SER A O 1
ATOM 820 N N . ILE A 1 109 ? -2.975 4.878 -14.738 1.00 92.56 109 ILE A N 1
ATOM 821 C CA . ILE A 1 109 ? -3.719 4.011 -13.839 1.00 92.56 109 ILE A CA 1
ATOM 822 C C . ILE A 1 109 ? -5.210 4.262 -14.027 1.00 92.56 109 ILE A C 1
ATOM 824 O O . ILE A 1 109 ? -5.647 5.389 -14.266 1.00 92.56 109 ILE A O 1
ATOM 828 N N . SER A 1 110 ? -5.991 3.195 -13.950 1.00 91.00 110 SER A N 1
ATOM 829 C CA . SER A 1 110 ? -7.446 3.262 -13.994 1.00 91.00 110 SER A CA 1
ATOM 830 C C . SER A 1 110 ? -8.036 2.383 -12.907 1.00 91.00 110 SER A C 1
ATOM 832 O O . SER A 1 110 ? -7.506 1.313 -12.601 1.00 91.00 110 SER A O 1
ATOM 834 N N . TYR A 1 111 ? -9.136 2.864 -12.346 1.00 89.81 111 TYR A N 1
ATOM 835 C CA . TYR A 1 111 ? -9.838 2.276 -11.222 1.00 89.81 111 TYR A CA 1
ATOM 836 C C . TYR A 1 111 ? -11.308 2.080 -11.586 1.00 89.81 111 TYR A C 1
ATOM 838 O O . TYR A 1 111 ? -11.903 2.913 -12.273 1.00 89.81 111 TYR A O 1
ATOM 846 N N . SER A 1 112 ? -11.896 0.969 -11.153 1.00 90.38 112 SER A N 1
ATOM 847 C CA . SER A 1 112 ? -13.321 0.700 -11.339 1.00 90.38 112 SER A CA 1
ATOM 848 C C . SER A 1 112 ? -13.899 -0.073 -10.163 1.00 90.38 112 SER A C 1
ATOM 850 O O . SER A 1 112 ? -13.256 -0.972 -9.620 1.00 90.38 112 SER A O 1
ATOM 852 N N . GLU A 1 113 ? -15.139 0.256 -9.814 1.00 90.38 113 GLU A N 1
ATOM 853 C CA . GLU A 1 113 ? -15.892 -0.356 -8.722 1.00 90.38 113 GLU A CA 1
ATOM 854 C C . GLU A 1 113 ? -17.198 -0.949 -9.245 1.00 90.38 113 GLU A C 1
ATOM 856 O O . GLU A 1 113 ? -17.806 -0.426 -10.184 1.00 90.38 113 GLU A O 1
ATOM 861 N N . LYS A 1 114 ? -17.661 -2.031 -8.616 1.00 87.12 114 LYS A N 1
ATOM 862 C CA . LYS A 1 114 ? -19.018 -2.556 -8.800 1.00 87.12 114 LYS A CA 1
ATOM 863 C C . LYS A 1 114 ? -19.642 -2.909 -7.454 1.00 87.12 114 LYS A C 1
ATOM 865 O O . LYS A 1 114 ? -18.976 -3.450 -6.573 1.00 87.12 114 LYS A O 1
ATOM 870 N N . GLY A 1 115 ? -20.950 -2.680 -7.352 1.00 75.44 115 GLY A N 1
ATOM 871 C CA . GLY A 1 115 ? -21.727 -2.815 -6.117 1.00 75.44 115 GLY A CA 1
ATOM 872 C C . GLY A 1 115 ? -21.846 -1.462 -5.418 1.00 75.44 115 GLY A C 1
ATOM 873 O O . GLY A 1 115 ? -20.844 -0.900 -5.002 1.00 75.44 115 GLY A O 1
ATOM 874 N N . HIS A 1 116 ? -23.069 -0.933 -5.342 1.00 56.53 116 HIS A N 1
ATOM 875 C CA . HIS A 1 116 ? -23.386 0.427 -4.878 1.00 56.53 116 HIS A CA 1
ATOM 876 C C . HIS A 1 116 ? -23.753 0.496 -3.387 1.00 56.53 116 HIS A C 1
ATOM 878 O O . HIS A 1 116 ? -24.492 1.383 -2.960 1.00 56.53 116 HIS A O 1
ATOM 884 N N . ASP A 1 117 ? -23.261 -0.431 -2.574 1.00 61.03 117 ASP A N 1
ATOM 885 C CA . ASP A 1 117 ? -23.369 -0.289 -1.127 1.00 61.03 117 ASP A CA 1
ATOM 886 C C . ASP A 1 117 ? -22.348 0.794 -0.770 1.00 61.03 117 ASP A C 1
ATOM 888 O O . ASP A 1 117 ? -21.174 0.597 -1.061 1.00 61.03 117 ASP A O 1
ATOM 892 N N . ALA A 1 118 ? -22.768 1.938 -0.222 1.00 63.81 118 ALA A N 1
ATOM 893 C CA . ALA A 1 118 ? -21.949 3.129 0.063 1.00 63.81 118 ALA A CA 1
ATOM 894 C C . ALA A 1 118 ? -20.827 2.915 1.117 1.00 63.81 118 ALA A C 1
ATOM 896 O O . ALA A 1 118 ? -20.558 3.770 1.956 1.00 63.81 118 ALA A O 1
ATOM 897 N N . THR A 1 119 ? -20.202 1.745 1.117 1.00 71.50 119 THR A N 1
ATOM 898 C CA . THR A 1 119 ? -19.216 1.244 2.059 1.00 71.50 119 THR A CA 1
ATOM 899 C C . THR A 1 119 ? -18.010 0.761 1.265 1.00 71.50 119 THR A C 1
ATOM 901 O O . THR A 1 119 ? -18.134 -0.163 0.457 1.00 71.50 119 THR A O 1
ATOM 904 N N . TRP A 1 120 ? -16.843 1.351 1.517 1.00 77.12 120 TRP A N 1
ATOM 905 C CA . TRP A 1 120 ? -15.576 0.806 1.038 1.00 77.12 120 TRP A CA 1
ATOM 906 C C . TRP A 1 120 ? -15.228 -0.462 1.853 1.00 77.12 120 TRP A C 1
ATOM 908 O O . TRP A 1 120 ? -15.362 -0.435 3.082 1.00 77.12 120 TRP A O 1
ATOM 918 N N . PRO A 1 121 ? -14.774 -1.568 1.226 1.00 84.19 121 PRO A N 1
ATOM 919 C CA . PRO A 1 121 ? -14.577 -1.727 -0.216 1.00 84.19 121 PRO A CA 1
ATOM 920 C C . PRO A 1 121 ? -15.896 -2.003 -0.915 1.00 84.19 121 PRO A C 1
ATOM 922 O O . PRO A 1 121 ? -16.733 -2.680 -0.318 1.00 84.19 121 PRO A O 1
ATOM 925 N N . PRO A 1 122 ? -16.061 -1.617 -2.192 1.00 88.81 122 PRO A N 1
ATOM 926 C CA . PRO A 1 122 ? -17.173 -2.081 -3.024 1.00 88.81 122 PRO A CA 1
ATOM 927 C C . PRO A 1 122 ? -17.184 -3.617 -3.145 1.00 88.81 122 PRO A C 1
ATOM 929 O O . PRO A 1 122 ? -16.252 -4.310 -2.727 1.00 88.81 122 PRO A O 1
ATOM 932 N N . ALA A 1 123 ? -18.259 -4.184 -3.698 1.00 90.06 123 ALA A N 1
ATOM 933 C CA . ALA A 1 123 ? -18.368 -5.637 -3.852 1.00 90.06 123 ALA A CA 1
ATOM 934 C C . ALA A 1 123 ? -17.265 -6.185 -4.771 1.00 90.06 123 ALA A C 1
ATOM 936 O O . ALA A 1 123 ? -16.737 -7.275 -4.538 1.00 90.06 123 ALA A O 1
ATOM 937 N N . GLN A 1 124 ? -16.897 -5.412 -5.793 1.00 91.94 124 GLN A N 1
ATOM 938 C CA . GL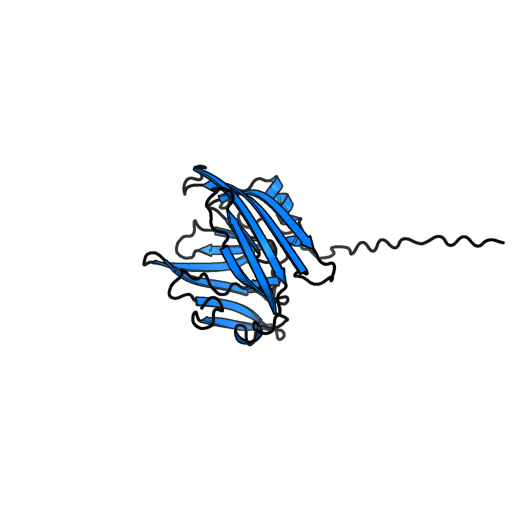N A 1 124 ? -15.739 -5.668 -6.638 1.00 91.94 124 GLN A CA 1
ATOM 939 C C . GLN A 1 124 ? -14.986 -4.376 -6.911 1.00 91.94 124 GLN A C 1
ATOM 941 O O . GLN A 1 124 ? -15.587 -3.324 -7.126 1.00 91.94 124 GLN A O 1
ATOM 946 N N . VAL A 1 125 ? -13.668 -4.500 -6.975 1.00 91.94 125 VAL A N 1
ATOM 947 C CA . VAL A 1 125 ? -12.748 -3.429 -7.335 1.00 91.94 125 VAL A CA 1
ATOM 948 C C . VAL A 1 125 ? -11.741 -3.962 -8.347 1.00 91.94 125 VAL A C 1
ATOM 950 O O . VAL A 1 125 ? -11.263 -5.096 -8.233 1.00 91.94 125 VAL A O 1
ATOM 953 N N . ALA A 1 126 ? -11.429 -3.170 -9.365 1.00 92.12 126 ALA A N 1
ATOM 954 C CA . ALA A 1 126 ? -10.390 -3.497 -10.327 1.00 92.12 126 ALA A CA 1
ATOM 955 C C . ALA A 1 126 ? -9.510 -2.285 -10.621 1.00 92.12 126 ALA A C 1
ATOM 957 O O . ALA A 1 126 ? -9.998 -1.174 -10.825 1.00 92.12 126 ALA A O 1
ATOM 958 N N . LEU A 1 127 ? -8.209 -2.547 -10.671 1.00 93.00 127 LEU A N 1
ATOM 959 C CA . LEU A 1 127 ? -7.146 -1.611 -10.985 1.00 93.00 127 LEU A CA 1
ATOM 960 C C . LEU A 1 127 ? -6.390 -2.112 -12.203 1.00 93.00 127 LEU A C 1
ATOM 962 O O . LEU A 1 127 ? -6.036 -3.290 -12.292 1.00 93.00 127 LEU A O 1
ATOM 966 N N . LYS A 1 128 ? -6.119 -1.202 -13.129 1.00 93.06 128 LYS A N 1
ATOM 967 C CA . LYS A 1 128 ? -5.227 -1.452 -14.254 1.00 93.06 128 LYS A CA 1
ATOM 968 C C . LYS A 1 128 ? -4.158 -0.376 -14.293 1.00 93.06 128 LYS A C 1
ATOM 970 O O . LYS A 1 128 ? -4.475 0.806 -14.388 1.00 93.06 128 LYS A O 1
ATOM 975 N N . GLU A 1 129 ? -2.915 -0.821 -14.275 1.00 92.19 129 GLU A N 1
ATOM 976 C CA . GLU A 1 129 ? -1.702 -0.015 -14.315 1.00 92.19 129 GLU A CA 1
ATOM 977 C C . GLU A 1 129 ? -0.980 -0.276 -15.632 1.00 92.19 129 GLU A C 1
ATOM 979 O O . GLU A 1 129 ? -0.876 -1.425 -16.073 1.00 92.19 129 GLU A O 1
ATOM 984 N N . MET A 1 130 ? -0.453 0.776 -16.250 1.00 91.31 130 MET A N 1
ATOM 985 C CA . MET A 1 130 ? 0.424 0.666 -17.412 1.00 91.31 130 MET A CA 1
ATOM 986 C C . MET A 1 130 ? 1.616 1.604 -17.257 1.00 91.31 130 MET A C 1
ATOM 988 O O . MET A 1 130 ? 1.457 2.760 -16.861 1.00 91.31 130 MET A O 1
ATOM 992 N N . GLY A 1 131 ? 2.803 1.125 -17.603 1.00 90.00 131 GLY A N 1
ATOM 993 C CA . GLY A 1 131 ? 4.029 1.902 -17.510 1.00 90.00 131 GLY A CA 1
ATOM 994 C C . GLY A 1 131 ? 5.231 1.195 -18.116 1.00 90.00 131 GLY A C 1
ATOM 995 O O . GLY A 1 131 ? 5.096 0.301 -18.950 1.00 90.00 131 GLY A O 1
ATOM 996 N N . GLU A 1 132 ? 6.410 1.600 -17.666 1.00 88.50 132 GLU A N 1
ATOM 997 C CA . GLU A 1 132 ? 7.697 1.044 -18.077 1.00 88.50 132 GLU A CA 1
ATOM 998 C C . GLU A 1 132 ? 8.497 0.608 -16.849 1.00 88.50 132 GLU A C 1
ATOM 1000 O O . GLU A 1 132 ? 8.482 1.280 -15.817 1.00 88.50 132 GLU A O 1
ATOM 1005 N N . LEU A 1 133 ? 9.202 -0.5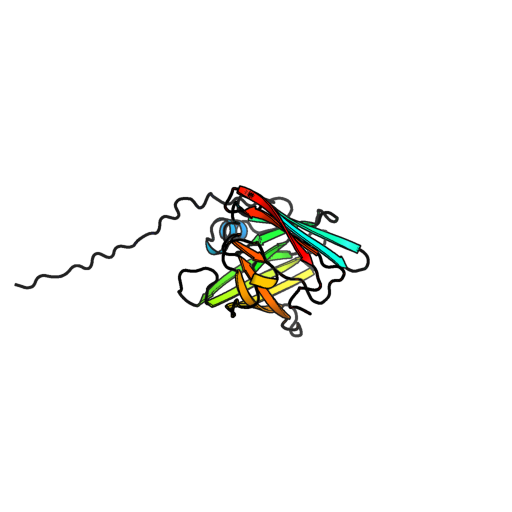15 -16.959 1.00 83.56 133 LEU A N 1
ATOM 1006 C CA . LEU A 1 133 ? 10.201 -0.936 -15.985 1.00 83.56 133 LEU A CA 1
ATOM 1007 C C . LEU A 1 133 ? 11.483 -0.145 -16.225 1.00 83.56 133 LEU A C 1
ATOM 1009 O O . LEU A 1 133 ? 11.937 -0.047 -17.369 1.00 83.56 133 LEU A O 1
ATOM 1013 N N . THR A 1 134 ? 12.059 0.397 -15.154 1.00 81.38 134 THR A N 1
ATOM 1014 C CA . THR A 1 134 ? 13.262 1.230 -15.222 1.00 81.38 134 THR A CA 1
ATOM 1015 C C . THR A 1 134 ? 14.392 0.646 -14.389 1.00 81.38 134 THR A C 1
ATOM 1017 O O . THR A 1 134 ? 14.155 0.089 -13.315 1.00 81.38 134 THR A O 1
ATOM 1020 N N . ASP A 1 135 ? 15.627 0.752 -14.878 1.00 78.81 135 ASP A N 1
ATOM 1021 C CA . ASP A 1 135 ? 16.812 0.381 -14.102 1.00 78.81 135 ASP A CA 1
ATOM 1022 C C . ASP A 1 135 ? 17.102 1.418 -12.996 1.00 78.81 135 ASP A C 1
ATOM 1024 O O . ASP A 1 135 ? 16.407 2.427 -12.855 1.00 78.81 135 ASP A O 1
ATOM 1028 N N . SER A 1 136 ? 18.150 1.190 -12.200 1.00 71.56 136 SER A N 1
ATOM 1029 C CA . SER A 1 136 ? 18.563 2.123 -11.141 1.00 71.56 136 SER A CA 1
ATOM 1030 C C . SER A 1 136 ? 19.038 3.488 -11.659 1.00 71.56 136 SER A C 1
ATOM 1032 O O . SER A 1 136 ? 19.177 4.417 -10.868 1.00 71.56 136 SER A O 1
ATOM 1034 N N . ALA A 1 137 ? 19.320 3.614 -12.959 1.00 75.81 137 ALA A N 1
ATOM 1035 C CA . ALA A 1 137 ? 19.666 4.868 -13.623 1.00 75.81 137 ALA A CA 1
ATOM 1036 C C . ALA A 1 137 ? 18.442 5.543 -14.281 1.00 75.81 137 ALA A C 1
ATOM 1038 O O . ALA A 1 137 ? 18.581 6.619 -14.863 1.00 75.81 137 ALA A O 1
ATOM 1039 N N . GLY A 1 138 ? 17.249 4.949 -14.168 1.00 75.31 138 GLY A N 1
ATOM 1040 C CA . GLY A 1 138 ? 16.006 5.467 -14.739 1.00 75.31 138 GLY A CA 1
ATOM 1041 C C . GLY A 1 138 ? 15.800 5.130 -16.218 1.00 75.31 138 GLY A C 1
ATOM 1042 O O . GLY A 1 138 ? 14.884 5.677 -16.834 1.00 75.31 138 GLY A O 1
ATOM 1043 N N . ASN A 1 139 ? 16.613 4.246 -16.806 1.00 83.06 139 ASN A N 1
ATOM 1044 C CA . ASN A 1 139 ? 16.455 3.840 -18.201 1.00 83.06 139 ASN A CA 1
ATOM 1045 C C . ASN A 1 139 ? 15.352 2.789 -18.331 1.00 83.06 139 ASN A C 1
ATOM 1047 O O . ASN A 1 139 ? 15.381 1.762 -17.649 1.00 83.06 139 ASN A O 1
ATOM 1051 N N . SER A 1 140 ? 14.407 3.020 -19.243 1.00 84.44 140 SER A N 1
ATOM 1052 C CA . SER A 1 140 ? 13.332 2.073 -19.543 1.00 84.44 140 SER A CA 1
ATOM 1053 C C . SER A 1 140 ? 13.872 0.835 -20.269 1.00 84.44 140 SER A C 1
ATOM 1055 O O . SER A 1 140 ? 14.532 0.963 -21.299 1.00 84.44 140 SER A O 1
ATOM 1057 N N . PHE A 1 141 ? 13.560 -0.365 -19.773 1.00 85.38 141 PHE A N 1
ATOM 1058 C CA . PHE A 1 141 ? 13.997 -1.637 -20.379 1.00 85.38 141 PHE A CA 1
ATOM 1059 C C . PHE A 1 141 ? 12.852 -2.615 -20.682 1.00 85.38 141 PHE A C 1
ATOM 1061 O O . PHE A 1 141 ? 13.086 -3.699 -21.212 1.00 85.38 141 PHE A O 1
ATOM 1068 N N . GLY A 1 142 ? 11.607 -2.254 -20.375 1.00 83.19 142 GLY A N 1
ATOM 1069 C CA . GLY A 1 142 ? 10.443 -3.070 -20.705 1.00 83.19 142 GLY A CA 1
ATOM 1070 C C . GLY A 1 142 ? 9.137 -2.356 -20.398 1.00 83.19 142 GLY A C 1
ATOM 1071 O O . GLY A 1 142 ? 9.108 -1.417 -19.607 1.00 83.19 142 GLY A O 1
ATOM 1072 N N . SER A 1 143 ? 8.047 -2.796 -21.019 1.00 85.88 143 SER A N 1
ATOM 1073 C CA . SER A 1 143 ? 6.706 -2.334 -20.661 1.00 85.88 143 SER A CA 1
ATOM 1074 C C . SER A 1 143 ? 6.177 -3.119 -19.466 1.00 85.88 143 SER A C 1
ATOM 1076 O O . SER A 1 143 ? 6.459 -4.304 -19.309 1.00 85.88 143 SER A O 1
ATOM 1078 N N . MET A 1 144 ? 5.361 -2.468 -18.650 1.00 87.38 144 MET A N 1
ATOM 1079 C CA . MET A 1 144 ? 4.627 -3.067 -17.547 1.00 87.38 144 MET A CA 1
ATOM 1080 C C . MET A 1 144 ? 3.139 -2.827 -17.777 1.00 87.38 144 MET A C 1
ATOM 1082 O O . MET A 1 144 ? 2.708 -1.695 -17.987 1.00 87.38 144 MET A O 1
ATOM 1086 N N . ALA A 1 145 ? 2.343 -3.884 -17.691 1.00 89.38 145 ALA A N 1
ATOM 1087 C CA . ALA A 1 145 ? 0.897 -3.778 -17.590 1.00 89.38 145 ALA A CA 1
ATOM 1088 C C . ALA A 1 145 ? 0.434 -4.729 -16.490 1.00 89.38 145 ALA A C 1
ATOM 1090 O O . ALA A 1 145 ? 0.728 -5.918 -16.551 1.00 89.38 145 ALA A O 1
ATOM 1091 N N . SER A 1 146 ? -0.254 -4.210 -15.480 1.00 89.19 146 SER A N 1
ATOM 1092 C CA . SER A 1 146 ? -0.712 -4.964 -14.312 1.00 89.19 146 SER A CA 1
ATOM 1093 C C . SER A 1 146 ? -2.218 -4.780 -14.176 1.00 89.19 146 SER A C 1
ATOM 1095 O O . SER A 1 146 ? -2.724 -3.661 -14.242 1.00 89.19 146 SER A O 1
ATOM 1097 N N . ILE A 1 147 ? -2.950 -5.886 -14.056 1.00 91.44 147 ILE A N 1
ATOM 1098 C CA . ILE A 1 147 ? -4.391 -5.890 -13.806 1.00 91.44 147 ILE A CA 1
ATOM 1099 C C . ILE A 1 147 ? -4.610 -6.590 -12.477 1.00 91.44 147 ILE A C 1
ATOM 1101 O O . ILE A 1 147 ? -4.365 -7.792 -12.359 1.00 91.44 147 ILE A O 1
ATOM 1105 N N . ARG A 1 148 ? -5.090 -5.842 -11.486 1.00 92.06 148 ARG A N 1
ATOM 1106 C CA . ARG A 1 148 ? -5.507 -6.358 -10.187 1.00 92.06 148 ARG A CA 1
ATOM 1107 C C . ARG A 1 148 ? -7.023 -6.297 -10.094 1.00 92.06 148 ARG A C 1
ATOM 1109 O O . ARG A 1 148 ? -7.618 -5.257 -10.340 1.00 92.06 148 ARG A O 1
ATOM 1116 N N . SER A 1 149 ? -7.654 -7.395 -9.709 1.00 93.25 149 SER A N 1
ATOM 1117 C CA . SER A 1 149 ? -9.093 -7.438 -9.441 1.00 93.25 149 SER A CA 1
ATOM 1118 C C . SER A 1 149 ? -9.331 -8.121 -8.112 1.00 93.25 149 SER A C 1
ATOM 1120 O O . SER A 1 149 ? -8.773 -9.192 -7.885 1.00 93.25 149 SER A O 1
ATOM 1122 N N . CYS A 1 150 ? -10.134 -7.508 -7.249 1.00 91.69 150 CYS A N 1
ATOM 1123 C CA . CYS A 1 150 ? -10.500 -8.058 -5.955 1.00 91.69 150 CYS A CA 1
ATOM 1124 C C . CYS A 1 150 ? -12.017 -8.095 -5.793 1.00 91.69 150 CYS A C 1
ATOM 1126 O O . CYS A 1 150 ? -12.726 -7.174 -6.203 1.00 91.69 150 CYS A O 1
ATOM 1128 N N . THR A 1 151 ? -12.504 -9.161 -5.167 1.00 92.12 151 THR A N 1
ATOM 1129 C CA . THR A 1 151 ? -13.907 -9.317 -4.777 1.00 92.12 151 THR A CA 1
ATOM 1130 C C . THR A 1 151 ? -14.001 -9.370 -3.260 1.00 92.12 151 THR A C 1
ATOM 1132 O O . THR A 1 151 ? -13.150 -9.968 -2.597 1.00 92.12 151 THR A O 1
ATOM 1135 N N . ARG A 1 152 ? -15.034 -8.733 -2.709 1.00 89.50 152 ARG A N 1
ATOM 1136 C CA . ARG A 1 152 ? -15.345 -8.789 -1.282 1.00 89.50 152 ARG A CA 1
ATOM 1137 C C . ARG A 1 152 ? -15.689 -10.230 -0.894 1.00 89.50 152 ARG A C 1
ATOM 1139 O O . ARG A 1 152 ? -16.611 -10.815 -1.457 1.00 89.50 152 ARG A O 1
ATOM 1146 N N . GLY A 1 153 ? -14.940 -10.791 0.048 1.00 84.00 153 GLY A N 1
ATOM 1147 C CA . GLY A 1 153 ? -15.173 -12.124 0.602 1.00 84.00 153 GLY A CA 1
ATOM 1148 C C . GLY A 1 153 ? -15.808 -12.074 1.993 1.00 84.00 153 GLY A C 1
ATOM 1149 O O . GLY A 1 153 ? -15.954 -11.008 2.597 1.00 84.00 153 GLY A O 1
ATOM 1150 N N . ASP A 1 154 ? -16.131 -13.246 2.541 1.00 74.38 154 ASP A N 1
ATOM 1151 C CA . ASP A 1 154 ? -16.628 -13.367 3.914 1.00 74.38 154 ASP A CA 1
ATOM 1152 C C . ASP A 1 154 ? -15.528 -13.018 4.932 1.00 74.38 154 ASP A C 1
ATOM 1154 O O . ASP A 1 154 ? -14.445 -13.608 4.956 1.00 74.38 154 ASP A O 1
ATOM 1158 N N . SER A 1 155 ? -15.816 -12.083 5.837 1.00 66.50 155 SER A N 1
ATOM 1159 C CA . SER A 1 155 ? -14.862 -11.534 6.815 1.00 66.50 155 SER A CA 1
ATOM 1160 C C . SER A 1 155 ? -14.604 -12.422 8.043 1.00 66.50 155 SER A C 1
ATOM 1162 O O . SER A 1 155 ? -13.864 -12.023 8.943 1.00 66.50 155 SER A O 1
ATOM 1164 N N . LYS A 1 156 ? -15.161 -13.642 8.092 1.00 60.94 156 LYS A N 1
ATOM 1165 C CA . LYS A 1 156 ? -15.172 -14.509 9.290 1.00 60.94 156 LYS A CA 1
ATOM 1166 C C . LYS A 1 156 ? -13.787 -14.860 9.865 1.00 60.94 156 LYS A C 1
ATOM 1168 O O . LYS A 1 156 ? -13.725 -15.238 11.027 1.00 60.94 156 LYS A O 1
ATOM 1173 N N . GLN A 1 157 ? -12.700 -14.742 9.095 1.00 61.72 157 GLN A N 1
ATOM 1174 C CA . GLN A 1 157 ? -11.334 -15.085 9.538 1.00 61.72 157 GLN A CA 1
ATOM 1175 C C . GLN A 1 157 ? -10.449 -13.879 9.907 1.00 61.72 157 GLN A C 1
ATOM 1177 O O . GLN A 1 157 ? -9.398 -14.059 10.515 1.00 61.72 157 GLN A O 1
ATOM 1182 N N . ALA A 1 158 ? -10.852 -12.647 9.580 1.00 63.16 158 ALA A N 1
ATOM 1183 C CA . ALA A 1 158 ? -9.983 -11.477 9.740 1.00 63.16 158 ALA A CA 1
ATOM 1184 C C . ALA A 1 158 ? -9.716 -11.115 11.214 1.00 63.16 158 ALA A C 1
ATOM 1186 O O . ALA A 1 158 ? -8.618 -10.692 11.573 1.00 63.16 158 ALA A O 1
ATOM 1187 N N . SER A 1 159 ? -10.713 -11.303 12.085 1.00 63.91 159 SER A N 1
ATOM 1188 C CA . SER A 1 159 ? -10.646 -10.904 13.497 1.00 63.91 159 SER A CA 1
ATOM 1189 C C . SER A 1 159 ? -9.616 -11.688 14.314 1.00 63.91 159 SER A C 1
ATOM 1191 O O . SER A 1 159 ? -9.135 -11.178 15.322 1.00 63.91 159 SER A O 1
ATOM 1193 N N . THR A 1 160 ? -9.241 -12.898 13.887 1.00 72.19 160 THR A N 1
ATOM 1194 C CA . THR A 1 160 ? -8.221 -13.708 14.568 1.00 72.19 160 THR A CA 1
ATOM 1195 C C . THR A 1 160 ? -6.811 -13.167 14.332 1.00 72.19 160 THR A C 1
ATOM 1197 O O . THR A 1 160 ? -6.001 -13.145 15.254 1.00 72.19 160 THR A O 1
ATOM 1200 N N . TYR A 1 161 ? -6.513 -12.701 13.118 1.00 73.38 161 TYR A N 1
ATOM 1201 C CA . TYR A 1 161 ? -5.167 -12.247 12.742 1.00 73.38 161 TYR A CA 1
ATOM 1202 C C . TYR A 1 161 ? -4.853 -10.835 13.224 1.00 73.38 161 TYR A C 1
ATOM 1204 O O . TYR A 1 161 ? -3.708 -10.515 13.532 1.00 73.38 161 TYR A O 1
ATOM 1212 N N . PHE A 1 162 ? -5.886 -10.002 13.307 1.00 82.00 162 PHE A N 1
ATOM 1213 C CA . PHE A 1 162 ? -5.775 -8.592 13.652 1.00 82.00 162 PHE A CA 1
ATOM 1214 C C . PHE A 1 162 ? -6.482 -8.274 14.972 1.00 82.00 162 PHE A C 1
ATOM 1216 O O . PHE A 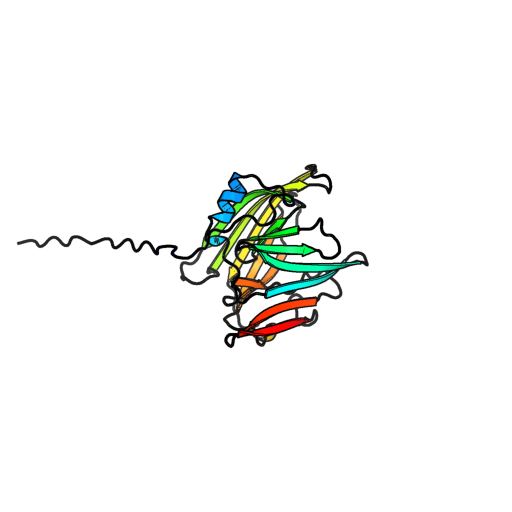1 162 ? -7.102 -7.221 15.130 1.00 82.00 162 PHE A O 1
ATOM 1223 N N . ALA A 1 163 ? -6.420 -9.210 15.920 1.00 82.12 163 ALA A N 1
ATOM 1224 C CA . ALA A 1 163 ? -7.036 -9.050 17.227 1.00 82.12 163 ALA A CA 1
ATOM 1225 C C . ALA A 1 163 ? -6.554 -7.752 17.901 1.00 82.12 163 ALA A C 1
ATOM 1227 O O . ALA A 1 163 ? -5.356 -7.514 18.046 1.00 82.12 163 ALA A O 1
ATOM 1228 N N . GLY A 1 164 ? -7.503 -6.908 18.312 1.00 84.88 164 GLY A N 1
ATOM 1229 C CA . GLY A 1 164 ? -7.222 -5.620 18.953 1.00 84.88 164 GLY A CA 1
ATOM 1230 C C . GLY A 1 164 ? -7.115 -4.422 18.004 1.00 84.88 164 GLY A C 1
ATOM 1231 O O . GLY A 1 164 ? -6.997 -3.301 18.496 1.00 84.88 164 GLY A O 1
ATOM 1232 N N . LEU A 1 165 ? -7.200 -4.615 16.683 1.00 89.06 165 LEU A N 1
ATOM 1233 C CA . LEU A 1 165 ? -7.367 -3.506 15.744 1.00 89.06 165 LEU A CA 1
ATOM 1234 C C . LEU A 1 165 ? -8.838 -3.034 15.745 1.00 89.06 165 LEU A C 1
ATOM 1236 O O . LEU A 1 165 ? -9.726 -3.862 15.529 1.00 89.06 165 LEU A O 1
ATOM 1240 N N . PRO A 1 166 ? -9.127 -1.741 15.995 1.00 90.62 166 PRO A N 1
ATOM 1241 C CA . PRO A 1 166 ? -10.486 -1.215 15.925 1.00 90.62 166 PRO A CA 1
ATOM 1242 C C . PRO A 1 166 ? -11.077 -1.284 14.512 1.00 90.62 166 PRO A C 1
ATOM 1244 O O . PRO A 1 166 ? -10.355 -1.357 13.518 1.00 90.62 166 PRO A O 1
ATOM 1247 N N . GLY A 1 167 ? -12.405 -1.192 14.440 1.00 88.31 167 GLY A N 1
ATOM 1248 C CA . GLY A 1 167 ? -13.144 -1.182 13.179 1.00 88.31 167 GLY A CA 1
ATOM 1249 C C . GLY A 1 167 ? -13.453 -2.569 12.621 1.00 88.31 167 GLY A C 1
ATOM 1250 O O . GLY A 1 167 ? -13.290 -3.596 13.287 1.00 88.31 167 GLY A O 1
ATOM 1251 N N . LYS A 1 168 ? -13.972 -2.590 11.396 1.00 87.38 168 LYS A N 1
ATOM 1252 C CA . LYS A 1 168 ? -14.266 -3.802 10.638 1.00 87.38 168 LYS A CA 1
ATOM 1253 C C . LYS A 1 168 ? -13.132 -4.094 9.671 1.00 87.38 168 LYS A C 1
ATOM 1255 O O . LYS A 1 168 ? -12.612 -3.224 8.974 1.00 87.38 168 LYS A O 1
ATOM 1260 N N . LEU A 1 169 ? -12.818 -5.379 9.578 1.00 87.38 169 LEU A N 1
ATOM 1261 C CA . LEU A 1 169 ? -11.926 -5.896 8.559 1.00 87.38 169 LEU A CA 1
ATOM 1262 C C . LEU A 1 169 ? -12.732 -6.581 7.472 1.00 87.38 169 LEU A C 1
ATOM 1264 O O . LEU A 1 169 ? -13.541 -7.471 7.745 1.00 87.38 169 LEU A O 1
ATOM 1268 N N . THR A 1 170 ? -12.482 -6.176 6.236 1.00 87.94 170 THR A N 1
ATOM 1269 C CA . THR A 1 170 ? -13.134 -6.750 5.065 1.00 87.94 170 THR A CA 1
ATOM 1270 C C . THR A 1 170 ? -12.142 -7.599 4.297 1.00 87.94 170 THR A C 1
ATOM 1272 O O . THR A 1 170 ? -11.088 -7.114 3.892 1.00 87.94 170 THR A O 1
ATOM 1275 N N . ARG A 1 171 ? -12.476 -8.875 4.096 1.00 88.75 171 ARG A N 1
ATOM 1276 C CA . ARG A 1 171 ? -11.677 -9.784 3.276 1.00 88.75 171 ARG A CA 1
ATOM 1277 C C . ARG A 1 171 ? -11.805 -9.391 1.807 1.00 88.75 171 ARG A C 1
ATOM 1279 O O . ARG A 1 171 ? -12.911 -9.168 1.316 1.00 88.75 171 ARG A O 1
ATOM 1286 N N . LEU A 1 172 ? -10.676 -9.358 1.116 1.00 88.88 172 LEU A N 1
ATOM 1287 C CA . LEU A 1 172 ? -10.581 -9.131 -0.316 1.00 88.88 172 LEU A CA 1
ATOM 1288 C C . LEU A 1 172 ? -9.840 -10.307 -0.947 1.00 88.88 172 LEU A C 1
ATOM 1290 O O . LEU A 1 172 ? -8.667 -10.543 -0.660 1.00 88.88 172 LEU A O 1
ATOM 1294 N N . ASP A 1 173 ? -10.535 -11.040 -1.807 1.00 89.12 173 ASP A N 1
ATOM 1295 C CA . ASP A 1 173 ? -9.950 -12.119 -2.594 1.00 89.12 173 ASP A CA 1
ATOM 1296 C C . ASP A 1 173 ? -9.542 -11.556 -3.953 1.00 89.12 173 ASP A C 1
ATOM 1298 O O . ASP A 1 173 ? -10.384 -11.108 -4.737 1.00 89.12 173 ASP A O 1
ATOM 1302 N N . CYS A 1 174 ? -8.236 -11.529 -4.200 1.00 89.69 174 CYS A N 1
ATOM 1303 C CA . CYS A 1 174 ? -7.619 -10.796 -5.288 1.00 89.69 174 CYS A CA 1
ATOM 1304 C C . CYS A 1 174 ? -6.944 -11.715 -6.307 1.00 89.69 174 CYS A C 1
ATOM 1306 O O . CYS A 1 174 ? -6.384 -12.766 -5.989 1.00 89.69 174 CYS A O 1
ATOM 1308 N N . THR A 1 175 ? -6.934 -11.248 -7.549 1.00 90.88 175 THR A N 1
ATOM 1309 C CA . THR A 1 175 ? -6.097 -11.758 -8.633 1.00 90.88 175 THR A CA 1
ATOM 1310 C C . THR A 1 175 ? -5.224 -10.636 -9.172 1.00 90.88 175 THR A C 1
ATOM 1312 O O . THR A 1 175 ? -5.688 -9.497 -9.248 1.00 90.88 175 THR A O 1
ATOM 1315 N N . GLN A 1 176 ? -3.991 -10.945 -9.561 1.00 88.12 176 GLN A N 1
ATOM 1316 C CA . GLN A 1 176 ? -3.102 -10.029 -10.269 1.00 88.12 176 GLN A CA 1
ATOM 1317 C C . GLN A 1 176 ? -2.486 -10.723 -11.483 1.00 88.12 176 GLN A C 1
ATOM 1319 O O . GLN A 1 176 ? -1.914 -11.806 -11.362 1.00 88.12 176 GLN A O 1
ATOM 1324 N N . ALA A 1 177 ? -2.609 -10.091 -12.647 1.00 87.38 177 ALA A N 1
ATOM 1325 C CA . ALA A 1 177 ? -2.026 -10.542 -13.904 1.00 87.38 177 ALA A CA 1
ATOM 1326 C C . ALA A 1 177 ? -1.069 -9.475 -14.445 1.00 87.38 177 ALA A C 1
ATOM 1328 O O . ALA A 1 177 ? -1.425 -8.296 -14.486 1.00 87.38 177 ALA A O 1
ATOM 1329 N N . PHE A 1 178 ? 0.117 -9.894 -14.888 1.00 84.38 178 PHE A N 1
ATOM 1330 C CA . PHE A 1 178 ? 1.064 -9.035 -15.596 1.00 84.38 178 PHE A CA 1
ATOM 1331 C C . PHE A 1 178 ? 0.977 -9.328 -17.095 1.00 84.38 178 PHE A C 1
ATOM 1333 O O . PHE A 1 178 ? 1.212 -10.447 -17.528 1.00 84.38 178 PHE A O 1
ATOM 1340 N N . VAL A 1 179 ? 0.584 -8.341 -17.896 1.00 74.19 179 VAL A N 1
ATOM 1341 C CA . VAL A 1 179 ? 0.287 -8.506 -19.332 1.00 74.19 179 VAL A CA 1
ATOM 1342 C C . VAL A 1 179 ? 1.524 -8.251 -20.204 1.00 74.19 179 VAL A C 1
ATOM 1344 O O . VAL A 1 179 ? 1.485 -8.443 -21.413 1.00 74.19 179 VAL A O 1
ATOM 1347 N N . SER A 1 180 ? 2.644 -7.842 -19.604 1.00 65.81 180 SER A N 1
ATOM 1348 C CA . SER A 1 180 ? 3.909 -7.598 -20.309 1.00 65.81 180 SER A CA 1
ATOM 1349 C C . SER A 1 180 ? 4.569 -8.863 -20.861 1.00 65.81 180 SER A C 1
ATOM 1351 O O . SER A 1 180 ? 5.479 -8.755 -21.675 1.00 65.81 180 SER A O 1
ATOM 1353 N N . ASP A 1 181 ? 4.108 -10.045 -20.447 1.00 56.06 181 ASP A N 1
ATOM 1354 C CA . ASP A 1 181 ? 4.592 -11.327 -20.944 1.00 56.06 181 ASP A CA 1
ATOM 1355 C C . ASP A 1 181 ? 3.416 -12.313 -21.009 1.00 56.06 181 ASP A C 1
ATOM 1357 O O . ASP A 1 181 ? 2.765 -12.571 -19.992 1.00 56.06 181 ASP A O 1
ATOM 1361 N N . ALA A 1 182 ? 3.096 -12.826 -22.203 1.00 47.59 182 ALA A N 1
ATOM 1362 C CA . ALA A 1 182 ? 1.882 -13.611 -22.478 1.00 47.59 182 ALA A CA 1
ATOM 1363 C C . ALA A 1 182 ? 1.792 -14.928 -21.671 1.00 47.59 182 ALA A C 1
ATOM 1365 O O . ALA A 1 182 ? 0.739 -15.564 -21.638 1.00 47.59 182 ALA A O 1
ATOM 1366 N N . SER A 1 183 ? 2.879 -15.321 -21.001 1.00 59.25 183 SER A N 1
ATOM 1367 C CA . SER A 1 183 ? 2.998 -16.487 -20.118 1.00 59.25 183 SER A CA 1
ATOM 1368 C C . SER A 1 183 ? 2.951 -16.175 -18.618 1.00 59.25 183 SER A C 1
ATOM 1370 O O . SER A 1 183 ? 3.114 -17.092 -17.810 1.00 59.25 183 SER A O 1
ATOM 1372 N N . SER A 1 184 ? 2.748 -14.919 -18.209 1.00 65.88 184 SER A N 1
ATOM 1373 C CA . SER A 1 184 ? 2.767 -14.566 -16.785 1.00 65.88 184 SER A CA 1
ATOM 1374 C C . SER A 1 184 ? 1.618 -15.243 -16.023 1.00 65.88 184 SER A C 1
ATOM 1376 O O . SER A 1 184 ? 0.450 -15.045 -16.373 1.00 65.88 184 SER A O 1
ATOM 1378 N N . PRO A 1 185 ? 1.902 -16.022 -14.963 1.00 74.50 185 PRO A N 1
ATOM 1379 C CA . PRO A 1 185 ? 0.857 -16.679 -14.193 1.00 74.50 185 PRO A CA 1
ATOM 1380 C C . PRO A 1 185 ? -0.021 -15.644 -13.481 1.00 74.50 185 PRO A C 1
ATOM 1382 O O . PRO A 1 185 ? 0.473 -14.678 -12.898 1.00 74.50 185 PRO A O 1
ATOM 1385 N N . VAL A 1 186 ? -1.337 -15.874 -13.486 1.00 83.44 186 VAL A N 1
ATOM 1386 C CA . VAL A 1 186 ? -2.268 -15.092 -12.665 1.00 83.44 186 VAL A CA 1
ATOM 1387 C C . VAL A 1 186 ? -2.023 -15.445 -11.203 1.00 83.44 186 VAL A C 1
ATOM 1389 O O . VAL A 1 186 ? -2.307 -16.563 -10.766 1.00 83.44 186 VAL A O 1
ATOM 1392 N N . MET A 1 187 ? -1.520 -14.486 -10.435 1.00 84.12 187 MET A N 1
ATOM 1393 C CA . MET A 1 187 ? -1.342 -14.642 -8.997 1.00 84.12 187 MET A CA 1
ATOM 1394 C C . MET A 1 187 ? -2.688 -14.479 -8.303 1.00 84.12 187 MET A C 1
ATOM 1396 O O . MET A 1 187 ? -3.426 -13.540 -8.596 1.00 84.12 187 MET A O 1
ATOM 1400 N N . ARG A 1 188 ? -3.002 -15.371 -7.366 1.00 85.44 188 ARG A N 1
ATOM 1401 C CA . ARG A 1 188 ? -4.176 -15.263 -6.494 1.00 85.44 188 ARG A CA 1
ATOM 1402 C C . ARG A 1 188 ? -3.704 -15.058 -5.065 1.00 85.44 188 ARG A C 1
ATOM 1404 O O . ARG A 1 188 ? -2.792 -15.755 -4.629 1.00 85.44 188 ARG A O 1
ATOM 1411 N N . PHE A 1 189 ? -4.308 -14.119 -4.354 1.00 83.38 189 PHE A N 1
ATOM 1412 C CA . PHE A 1 189 ? -3.961 -13.823 -2.968 1.00 83.38 189 PHE A CA 1
ATOM 1413 C C . PHE A 1 189 ? -5.166 -13.251 -2.222 1.00 83.38 189 PHE A C 1
ATOM 1415 O O . PHE A 1 189 ? -6.073 -12.681 -2.826 1.00 83.38 189 PHE A O 1
ATOM 1422 N N . THR A 1 190 ? -5.160 -13.394 -0.9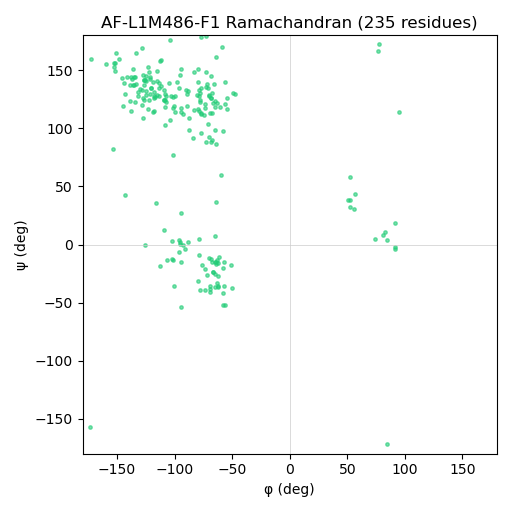00 1.00 85.12 190 THR A N 1
ATOM 1423 C CA . THR A 1 190 ? -6.164 -12.799 -0.016 1.00 85.12 190 THR A CA 1
ATOM 1424 C C . THR A 1 190 ? -5.501 -11.674 0.769 1.00 85.12 190 THR A C 1
ATOM 1426 O O . THR A 1 190 ? -4.411 -11.840 1.315 1.00 85.12 190 THR A O 1
ATOM 1429 N N . THR A 1 191 ? -6.164 -10.526 0.829 1.00 87.06 191 THR A N 1
ATOM 1430 C CA . THR A 1 191 ? -5.772 -9.387 1.663 1.00 87.06 191 THR A CA 1
ATOM 1431 C C . THR A 1 191 ? -6.971 -8.934 2.495 1.00 87.06 191 THR A C 1
ATOM 1433 O O . THR A 1 191 ? -8.098 -9.393 2.282 1.00 87.06 191 THR A O 1
ATOM 1436 N N . TYR A 1 192 ? -6.748 -8.064 3.471 1.00 88.31 192 TYR A N 1
ATOM 1437 C CA . TYR A 1 192 ? -7.809 -7.515 4.308 1.00 88.31 192 TYR A CA 1
ATOM 1438 C C . TYR A 1 192 ? -7.759 -6.006 4.253 1.00 88.31 192 TYR A C 1
ATOM 1440 O O . TYR A 1 192 ? -6.687 -5.434 4.289 1.00 88.31 192 TYR A O 1
ATOM 1448 N N . TYR A 1 193 ? -8.897 -5.341 4.210 1.00 90.00 193 TYR A N 1
ATOM 1449 C CA . TYR A 1 193 ? -8.948 -3.898 4.385 1.00 90.00 193 TYR A CA 1
ATOM 1450 C C . TYR A 1 193 ? -9.484 -3.537 5.758 1.00 90.00 193 TYR A C 1
ATOM 1452 O O . TYR A 1 193 ? -10.458 -4.144 6.206 1.00 90.00 193 TYR A O 1
ATOM 1460 N N . SER A 1 194 ? -8.879 -2.529 6.383 1.00 90.62 194 SER A N 1
ATOM 1461 C CA . SER A 1 194 ? -9.359 -1.922 7.623 1.00 90.62 194 SER A CA 1
ATOM 1462 C C . SER A 1 194 ? -10.090 -0.618 7.336 1.00 90.62 194 SER A C 1
ATOM 1464 O O . SER A 1 194 ? -9.477 0.334 6.860 1.00 90.62 194 SER A O 1
ATOM 1466 N N . ASP A 1 195 ? -11.374 -0.553 7.698 1.00 89.62 195 ASP A N 1
ATOM 1467 C CA . ASP A 1 195 ? -12.153 0.694 7.633 1.00 89.62 195 ASP A CA 1
ATOM 1468 C C . ASP A 1 195 ? -11.660 1.759 8.626 1.00 89.62 195 ASP A C 1
ATOM 1470 O O . ASP A 1 195 ? -11.858 2.951 8.415 1.00 89.62 195 ASP A O 1
ATOM 1474 N N . TYR A 1 196 ? -10.985 1.334 9.692 1.00 92.12 196 TYR A N 1
ATOM 1475 C CA . TYR A 1 196 ? -10.433 2.211 10.714 1.00 92.12 196 TYR A CA 1
ATOM 1476 C C . TYR A 1 196 ? -9.135 2.892 10.280 1.00 92.12 196 TYR A C 1
ATOM 1478 O O . TYR A 1 196 ? -8.904 4.058 10.606 1.00 92.12 196 TYR A O 1
ATOM 1486 N N . LEU A 1 197 ? -8.274 2.156 9.572 1.00 91.75 197 LEU A N 1
ATOM 1487 C CA . LEU A 1 197 ? -6.980 2.653 9.103 1.00 91.75 197 LEU A CA 1
ATOM 1488 C C . LEU A 1 197 ? -7.027 3.207 7.670 1.00 91.75 197 LEU A C 1
ATOM 1490 O O . LEU A 1 197 ? -6.098 3.910 7.277 1.00 91.75 197 LEU A O 1
ATOM 1494 N N . ASP A 1 198 ? -8.090 2.912 6.920 1.00 90.00 198 ASP A N 1
ATOM 1495 C CA . ASP A 1 198 ? -8.253 3.230 5.495 1.00 90.00 198 ASP A CA 1
ATOM 1496 C C . ASP A 1 198 ? -7.123 2.662 4.611 1.00 90.00 198 ASP A C 1
ATOM 1498 O O . ASP A 1 198 ? -6.556 3.337 3.752 1.00 90.00 198 ASP A O 1
ATOM 1502 N N . VAL A 1 199 ? -6.730 1.405 4.858 1.00 89.06 199 VAL A N 1
ATOM 1503 C CA . VAL A 1 199 ? -5.638 0.755 4.116 1.00 89.06 199 VAL A CA 1
ATOM 1504 C C . VAL A 1 199 ? -5.798 -0.765 4.032 1.00 89.06 199 VAL A C 1
ATOM 1506 O O . VAL A 1 199 ? -6.331 -1.416 4.940 1.00 89.06 199 VAL A O 1
ATOM 1509 N N . GLN A 1 200 ? -5.304 -1.347 2.938 1.00 88.25 200 GLN A N 1
ATOM 1510 C CA . GLN A 1 200 ? -5.075 -2.779 2.810 1.00 88.25 200 GLN A CA 1
ATOM 1511 C C . GLN A 1 200 ? -3.956 -3.247 3.744 1.00 88.25 200 GLN A C 1
ATOM 1513 O O . GLN A 1 200 ? -2.843 -2.731 3.768 1.00 88.25 200 GLN A O 1
ATOM 1518 N N . LEU A 1 201 ? -4.270 -4.297 4.481 1.00 85.50 201 LEU A N 1
ATOM 1519 C CA . LEU A 1 201 ? -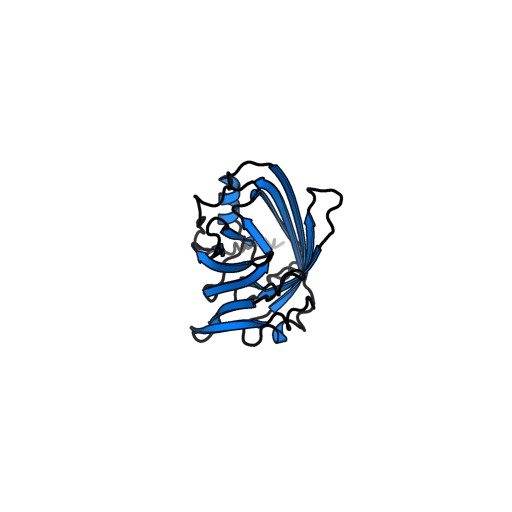3.417 -5.045 5.373 1.00 85.50 201 LEU A CA 1
ATOM 1520 C C . LEU A 1 201 ? -3.147 -6.400 4.727 1.00 85.50 201 LEU A C 1
ATOM 1522 O O . LEU A 1 201 ? -3.986 -7.307 4.728 1.00 85.50 201 LEU A O 1
ATOM 1526 N N . THR A 1 202 ? -1.955 -6.532 4.159 1.00 72.56 202 THR A N 1
ATOM 1527 C CA . THR A 1 202 ? -1.524 -7.777 3.532 1.00 72.56 202 THR A CA 1
ATOM 1528 C C . THR A 1 202 ? -0.813 -8.661 4.540 1.00 72.56 202 THR A C 1
ATOM 1530 O O . THR A 1 202 ? 0.082 -8.237 5.267 1.00 72.56 202 THR A O 1
ATOM 1533 N N . THR A 1 203 ? -1.197 -9.931 4.545 1.00 54.84 203 THR A N 1
ATOM 1534 C CA . THR A 1 203 ? -0.577 -10.964 5.369 1.00 54.84 203 THR A CA 1
ATOM 1535 C C . THR A 1 203 ? 0.366 -11.785 4.492 1.00 54.84 203 THR A C 1
ATOM 1537 O O . THR A 1 203 ? 0.045 -12.891 4.089 1.00 54.84 203 THR A O 1
ATOM 1540 N N . GLY A 1 204 ? 1.544 -11.243 4.182 1.00 51.59 204 GLY A N 1
ATOM 1541 C CA . GLY A 1 204 ? 2.637 -11.980 3.536 1.00 51.59 204 GLY A CA 1
ATOM 1542 C C . GLY A 1 204 ? 2.509 -12.228 2.027 1.00 51.59 204 GLY A C 1
ATOM 1543 O O . GLY A 1 204 ? 1.496 -11.947 1.396 1.00 51.59 204 GLY A O 1
ATOM 1544 N N . VAL A 1 205 ? 3.593 -12.757 1.456 1.00 53.53 205 VAL A N 1
ATOM 1545 C CA . VAL A 1 205 ? 3.692 -13.349 0.113 1.00 53.53 205 VAL A CA 1
ATOM 1546 C C . VAL A 1 205 ? 4.364 -14.709 0.316 1.00 53.53 205 VAL A C 1
ATOM 1548 O O . VAL A 1 205 ? 5.350 -14.789 1.049 1.00 53.53 205 VAL A O 1
ATOM 1551 N N . THR A 1 206 ? 3.842 -15.776 -0.295 1.00 52.25 206 THR A N 1
ATOM 1552 C CA . THR A 1 206 ? 4.212 -17.187 -0.021 1.00 52.25 206 THR A CA 1
ATOM 1553 C C . THR A 1 206 ? 5.698 -17.526 -0.190 1.00 52.25 206 THR A C 1
ATOM 1555 O O . THR A 1 206 ? 6.154 -18.565 0.278 1.00 52.25 206 THR A O 1
ATOM 1558 N N . THR A 1 207 ? 6.475 -16.668 -0.848 1.00 59.56 207 THR A N 1
ATOM 1559 C CA . THR A 1 207 ? 7.890 -16.897 -1.167 1.00 59.56 207 THR A CA 1
ATOM 1560 C C . THR A 1 207 ? 8.871 -16.279 -0.167 1.00 59.56 207 THR A C 1
ATOM 1562 O O . THR A 1 207 ? 10.074 -16.519 -0.279 1.00 59.56 207 THR A O 1
ATOM 1565 N N . LEU A 1 208 ? 8.398 -15.498 0.810 1.00 65.50 208 LEU A N 1
ATOM 1566 C CA . LEU A 1 208 ? 9.259 -14.742 1.725 1.00 65.50 208 LEU A CA 1
ATOM 1567 C C . LEU A 1 208 ? 9.504 -15.490 3.045 1.00 65.50 208 LEU A C 1
ATOM 1569 O O . LEU A 1 208 ? 8.580 -16.023 3.660 1.00 65.50 208 LEU A O 1
ATOM 1573 N N . LYS A 1 209 ? 10.763 -15.514 3.503 1.00 72.12 209 LYS A N 1
ATOM 1574 C CA . LYS A 1 209 ? 11.159 -16.118 4.790 1.00 72.12 209 LYS A CA 1
ATOM 1575 C C . LYS A 1 209 ? 11.194 -15.069 5.904 1.00 72.12 209 LYS A C 1
ATOM 1577 O O . LYS A 1 209 ? 11.470 -13.898 5.647 1.00 72.12 209 LYS A O 1
ATOM 1582 N N . ASN A 1 210 ? 10.952 -15.506 7.143 1.00 81.19 210 ASN A N 1
ATOM 1583 C CA . ASN A 1 210 ? 10.994 -14.686 8.360 1.00 81.19 210 ASN A CA 1
ATOM 1584 C C . ASN A 1 210 ? 10.133 -13.413 8.271 1.00 81.19 210 ASN A C 1
ATOM 1586 O O . ASN A 1 210 ? 10.538 -12.344 8.728 1.00 81.19 210 ASN A O 1
ATOM 1590 N N . PHE A 1 211 ? 8.967 -13.504 7.637 1.00 82.69 211 PHE A N 1
ATOM 1591 C CA . PHE A 1 211 ? 8.096 -12.355 7.412 1.00 82.69 211 PHE A CA 1
ATOM 1592 C C . PHE A 1 211 ? 7.530 -11.829 8.744 1.00 82.69 211 PHE A C 1
ATOM 1594 O O . PHE A 1 211 ? 6.862 -12.558 9.475 1.00 82.69 211 PHE A O 1
ATOM 1601 N N . GLU A 1 212 ? 7.781 -10.557 9.051 1.00 86.56 212 GLU A N 1
ATOM 1602 C CA . GLU A 1 212 ? 7.153 -9.826 10.155 1.00 86.56 212 GLU A CA 1
ATOM 1603 C C . GLU A 1 212 ? 6.359 -8.657 9.578 1.00 86.56 212 GLU A C 1
ATOM 1605 O O . GLU A 1 212 ? 6.883 -7.874 8.783 1.00 86.56 212 GLU A O 1
ATOM 1610 N N . TYR A 1 213 ? 5.108 -8.524 10.009 1.00 87.50 213 TYR A N 1
ATOM 1611 C CA . TYR A 1 213 ? 4.265 -7.385 9.677 1.00 87.50 213 TYR A CA 1
ATOM 1612 C C . TYR A 1 213 ? 3.800 -6.706 10.955 1.00 87.50 213 TYR A C 1
ATOM 1614 O O . TYR A 1 213 ? 3.208 -7.340 11.828 1.00 87.50 213 TYR A O 1
ATOM 1622 N N . ARG A 1 214 ? 4.074 -5.412 11.072 1.00 91.69 214 ARG A N 1
ATOM 1623 C CA . ARG A 1 214 ? 3.766 -4.606 12.248 1.00 91.69 214 ARG A CA 1
ATOM 1624 C C . ARG A 1 214 ? 2.940 -3.398 11.852 1.00 91.69 214 ARG A C 1
ATOM 1626 O O . ARG A 1 214 ? 3.320 -2.653 10.955 1.00 91.69 214 ARG A O 1
ATOM 1633 N N . ILE A 1 215 ? 1.861 -3.167 12.584 1.00 93.19 215 ILE A N 1
ATOM 1634 C CA . ILE A 1 215 ? 1.015 -1.983 12.455 1.00 93.19 215 ILE A CA 1
ATOM 1635 C C . ILE A 1 215 ? 1.151 -1.168 13.735 1.00 93.19 215 ILE A C 1
ATOM 1637 O O . ILE A 1 215 ? 0.968 -1.695 14.832 1.00 93.19 215 ILE A O 1
ATOM 1641 N N . GLU A 1 216 ? 1.464 0.112 13.599 1.00 95.81 216 GLU A N 1
ATOM 1642 C CA . GLU A 1 216 ? 1.459 1.097 14.676 1.00 95.81 216 GLU A CA 1
ATOM 1643 C C . GLU A 1 216 ? 0.274 2.041 14.450 1.00 95.81 216 GLU A C 1
ATOM 1645 O O . GLU A 1 216 ? 0.146 2.638 13.377 1.00 95.81 216 GLU A O 1
ATOM 1650 N N . PHE A 1 217 ? -0.607 2.169 15.440 1.00 96.06 217 PHE A N 1
ATOM 1651 C CA . PHE A 1 217 ? -1.820 2.980 15.324 1.00 96.06 217 PHE A CA 1
ATOM 1652 C C . PHE A 1 217 ? -2.228 3.588 16.667 1.00 96.06 217 PHE A C 1
ATOM 1654 O O . PHE A 1 217 ? -1.821 3.112 17.727 1.00 96.06 217 PHE A O 1
ATOM 1661 N N . ARG A 1 218 ? -3.038 4.646 16.636 1.00 96.75 218 ARG A N 1
ATOM 1662 C CA . ARG A 1 218 ? -3.743 5.166 17.815 1.00 96.75 218 ARG A CA 1
ATOM 1663 C C . ARG A 1 218 ? -5.072 4.439 17.939 1.00 96.75 218 ARG A C 1
ATOM 1665 O O . ARG A 1 218 ? -5.757 4.320 16.937 1.00 96.75 218 ARG A O 1
ATOM 1672 N N . ASP A 1 219 ? -5.424 3.943 19.120 1.00 94.00 219 ASP A N 1
ATOM 1673 C CA . ASP A 1 219 ? -6.746 3.360 19.373 1.00 94.00 219 ASP A CA 1
ATOM 1674 C C . ASP A 1 219 ? -7.831 4.441 19.548 1.00 94.00 219 ASP A C 1
ATOM 1676 O O . ASP A 1 219 ? -7.561 5.644 19.521 1.00 94.00 219 ASP A O 1
ATOM 1680 N N . THR A 1 220 ? -9.084 4.026 19.756 1.00 92.38 220 THR A N 1
ATOM 1681 C CA . THR A 1 220 ? -10.221 4.947 19.940 1.00 92.38 220 THR A CA 1
ATOM 1682 C C . THR A 1 220 ? -10.131 5.798 21.210 1.00 92.38 220 THR A C 1
ATOM 1684 O O . THR A 1 220 ? -10.867 6.771 21.336 1.00 92.38 220 THR A O 1
ATOM 1687 N N . ALA A 1 221 ? -9.252 5.445 22.153 1.00 94.12 221 ALA A N 1
ATOM 1688 C CA . ALA A 1 221 ? -8.953 6.234 23.345 1.00 94.12 221 ALA A CA 1
ATOM 1689 C C . ALA A 1 221 ? -7.713 7.135 23.158 1.00 94.12 221 ALA A C 1
ATOM 1691 O O . ALA A 1 221 ? -7.320 7.841 24.084 1.00 94.12 221 ALA A O 1
ATOM 1692 N N . GLY A 1 222 ? -7.101 7.131 21.969 1.00 93.25 222 GLY A N 1
ATOM 1693 C CA . GLY A 1 222 ? -5.930 7.934 21.624 1.00 93.25 222 GLY A CA 1
ATOM 1694 C C . GLY A 1 222 ? -4.589 7.318 22.033 1.00 93.25 222 GLY A C 1
ATOM 1695 O O . GLY A 1 222 ? -3.551 7.953 21.821 1.00 93.25 222 GLY A O 1
ATOM 1696 N N . ASN A 1 223 ? -4.576 6.099 22.583 1.00 96.06 223 ASN A N 1
ATOM 1697 C CA . ASN A 1 223 ? -3.339 5.435 22.990 1.00 96.06 223 ASN A CA 1
ATOM 1698 C C . ASN A 1 223 ? -2.633 4.825 21.782 1.00 96.06 223 ASN A C 1
ATOM 1700 O O . ASN A 1 223 ? -3.262 4.173 20.951 1.00 96.06 223 ASN A O 1
ATOM 1704 N N . THR A 1 224 ? -1.309 4.939 21.734 1.00 96.69 224 THR A N 1
ATOM 1705 C CA . THR A 1 224 ? -0.505 4.221 20.742 1.00 96.69 224 THR A CA 1
ATOM 1706 C C . THR A 1 224 ? -0.501 2.720 21.040 1.00 96.69 224 THR A C 1
ATOM 1708 O O . THR A 1 224 ? -0.185 2.291 22.153 1.00 96.69 224 THR A O 1
ATOM 1711 N N . LYS A 1 225 ? -0.823 1.917 20.028 1.00 95.81 225 LYS A N 1
ATOM 1712 C CA . LYS A 1 225 ? -0.788 0.454 20.031 1.00 95.81 225 LYS A CA 1
ATOM 1713 C C . LYS A 1 225 ? 0.111 -0.046 18.906 1.00 95.81 225 LYS A C 1
ATOM 1715 O O . LYS A 1 225 ? 0.279 0.611 17.881 1.00 95.81 225 LYS A O 1
ATOM 1720 N N . SER A 1 226 ? 0.673 -1.233 19.109 1.00 94.31 226 SER A N 1
ATOM 1721 C CA . SER A 1 226 ? 1.411 -1.961 18.084 1.00 94.31 226 SER A CA 1
ATOM 1722 C C . SER A 1 226 ? 0.853 -3.372 17.981 1.00 94.31 226 SER A C 1
ATOM 1724 O O . SER A 1 226 ? 0.755 -4.073 18.988 1.00 94.31 226 SER A O 1
ATOM 1726 N N . LEU A 1 227 ? 0.475 -3.769 16.772 1.00 91.06 227 LEU A N 1
ATOM 1727 C CA . LEU A 1 227 ? 0.058 -5.125 16.444 1.00 91.06 227 LEU A CA 1
ATOM 1728 C C . LEU A 1 227 ? 1.147 -5.759 15.583 1.00 91.06 227 LEU A C 1
ATOM 1730 O O . LEU A 1 227 ? 1.493 -5.214 14.538 1.00 91.06 227 LEU A O 1
ATOM 1734 N N . VAL A 1 228 ? 1.671 -6.904 16.016 1.00 88.50 228 VAL A N 1
ATOM 1735 C CA . VAL A 1 228 ? 2.642 -7.700 15.256 1.00 88.50 228 VAL A CA 1
ATOM 1736 C C . VAL A 1 228 ? 1.953 -8.970 14.787 1.00 88.50 228 VAL A C 1
ATOM 1738 O O . VAL A 1 228 ? 1.406 -9.715 15.598 1.00 88.50 228 VAL A O 1
ATOM 1741 N N . ILE A 1 229 ? 1.983 -9.213 13.483 1.00 80.25 229 ILE A N 1
ATOM 1742 C CA . ILE A 1 229 ? 1.376 -10.374 12.842 1.00 80.25 229 ILE A CA 1
ATOM 1743 C C . ILE A 1 229 ? 2.505 -11.344 12.491 1.00 80.25 229 ILE A C 1
ATOM 1745 O O . ILE A 1 229 ? 3.297 -11.057 11.587 1.00 80.25 229 ILE A O 1
ATOM 1749 N N . PRO A 1 230 ? 2.629 -12.467 13.218 1.00 64.69 230 PRO A N 1
ATOM 1750 C CA . PRO A 1 230 ? 3.674 -13.445 12.958 1.00 64.69 230 PRO A CA 1
ATOM 1751 C C . PRO A 1 230 ? 3.387 -14.228 11.670 1.00 64.69 230 PRO A C 1
ATOM 1753 O O . PRO A 1 230 ? 2.232 -14.512 11.347 1.00 64.69 230 PRO A O 1
ATOM 1756 N N . GLN A 1 231 ? 4.450 -14.644 10.973 1.00 65.44 231 GLN A N 1
ATOM 1757 C CA . GLN A 1 231 ? 4.383 -15.436 9.736 1.00 65.44 231 GLN A CA 1
ATOM 1758 C C . GLN A 1 231 ? 3.477 -16.676 9.843 1.00 65.44 231 GLN A C 1
ATOM 1760 O O . GLN A 1 231 ? 2.768 -16.991 8.892 1.00 65.44 231 GLN A O 1
ATOM 1765 N N . SER A 1 232 ? 3.465 -17.354 10.998 1.00 53.81 232 SER A N 1
ATOM 1766 C CA . SER A 1 232 ? 2.675 -18.574 11.242 1.00 53.81 232 SER A CA 1
ATOM 1767 C C . SER A 1 232 ? 1.162 -18.372 11.173 1.00 53.81 232 SER A C 1
ATOM 1769 O O . SER A 1 232 ? 0.419 -19.343 11.090 1.00 53.81 232 SER A O 1
ATOM 1771 N N . ASN A 1 233 ? 0.712 -17.121 11.247 1.00 50.91 233 ASN A N 1
ATOM 1772 C CA . ASN A 1 233 ? -0.694 -16.753 11.248 1.00 50.91 233 ASN A CA 1
ATOM 1773 C C . ASN A 1 233 ? -1.093 -16.064 9.933 1.00 50.91 233 ASN A C 1
ATOM 1775 O O . ASN A 1 233 ? -2.153 -15.457 9.866 1.00 50.91 233 ASN A O 1
ATOM 1779 N N . SER A 1 234 ? -0.264 -16.104 8.887 1.00 51.12 234 SER A N 1
ATOM 1780 C CA . SER A 1 234 ? -0.695 -15.634 7.571 1.00 51.12 234 SER A CA 1
ATOM 1781 C C . SER A 1 234 ? -1.559 -16.716 6.895 1.00 51.12 234 SER A C 1
ATOM 1783 O O . SER A 1 234 ? -1.091 -17.845 6.769 1.00 51.12 234 SER A O 1
ATOM 1785 N N . PRO A 1 235 ? -2.776 -16.401 6.403 1.00 46.81 235 PRO A N 1
ATOM 1786 C CA . PRO A 1 235 ? -3.646 -17.317 5.650 1.00 46.81 235 PRO A CA 1
ATOM 1787 C C . PRO A 1 235 ? -3.075 -17.769 4.293 1.00 46.81 235 PRO A C 1
ATOM 1789 O O . PRO A 1 235 ? -3.782 -18.390 3.503 1.00 46.81 235 PRO A O 1
ATOM 1792 N N . LEU A 1 236 ? -1.818 -17.434 3.992 1.00 47.19 236 LEU A N 1
ATOM 1793 C CA . LEU A 1 236 ? -1.082 -17.955 2.845 1.00 47.19 236 LEU A CA 1
ATOM 1794 C C . LEU A 1 236 ? -0.331 -19.266 3.151 1.00 47.19 236 LEU A C 1
ATOM 1796 O O . LEU A 1 236 ? 0.351 -19.773 2.258 1.00 47.19 236 LEU A O 1
ATOM 1800 N N . PHE A 1 237 ? -0.462 -19.802 4.372 1.00 36.78 237 PHE A N 1
ATOM 1801 C CA . PHE A 1 237 ? 0.046 -21.111 4.798 1.00 36.78 237 PHE A CA 1
ATOM 1802 C C . PHE A 1 237 ? -1.086 -22.040 5.244 1.00 36.78 237 PHE A C 1
ATOM 1804 O O . PHE A 1 237 ? -2.011 -21.561 5.941 1.00 36.78 237 PHE A O 1
#

Secondary structure (DSSP, 8-state):
----------------TT-PPP--TTTTTS---HHHHHHHHH-GGG----TTEEEEEEEEEETTEEEEEEEEEETTEEEEEETTEEEEEEEEETTTTEEEETTEEEEEEEEEEE---SSSSPSEEEEEEEEEEE-TT--EEEEEEEEEEEEE--GGGHHHHTTT--S-EEEEEEEEEETTSTT---EEEEEEEETTTTEEE----TT-EEEEEEEEEE-TTS-EEEEEEEGGG-TT-

Mean predicted aligned error: 9.11 Å

Nearest PDB structures (foldseek):
  6sj7-assembly1_A  TM=2.264E-01  e=8.731E-01  Homo sapiens
  2r4i-assembly1_B  TM=3.687E-01  e=3.299E+00  Cytophaga hutchinsonii ATCC 33406
  8abt-assembly2_B  TM=2.072E-01  e=5.922E+00  Novosphingobium aromaticivorans DSM 12444
  8abv-assembly1_A  TM=1.623E-01  e=8.148E+00  Sphingomonas paucimobilis

Solvent-accessible surface area (backbone atoms only — not comparable to full-atom values): 13386 Å² total; per-residue (Å²): 135,87,83,78,84,75,83,78,80,78,76,75,72,75,70,80,77,79,72,70,84,37,47,82,79,48,83,87,64,44,67,61,51,70,66,56,51,54,46,58,48,68,41,76,74,32,51,58,58,25,89,37,44,56,35,42,38,41,32,33,37,56,96,94,38,79,46,39,36,41,29,35,74,40,54,62,35,37,36,36,37,24,76,86,43,77,74,49,35,29,44,40,32,41,34,52,76,42,66,55,33,40,56,35,39,52,70,47,76,48,77,49,75,41,61,89,60,100,46,85,75,36,51,27,41,37,40,40,40,34,32,28,35,29,49,100,86,66,52,73,80,44,66,40,31,39,41,38,39,32,34,60,47,81,42,88,66,47,62,76,64,47,65,88,60,73,70,57,52,42,27,31,47,30,38,39,34,44,68,65,42,98,80,50,69,72,44,72,52,67,36,31,33,31,69,50,39,37,32,50,50,71,51,82,58,88,87,54,44,80,40,39,40,35,42,33,29,42,48,100,85,66,48,82,47,74,49,74,40,56,57,92,68,23,89,73,110

Foldseek 3Di:
DDDDDDPDPPPPPVPPPPPQQAADQCVPQFQEDPVQRVCQRPPCQQDFFAPQFAKKWKWFDDPNDIWIWIWGHDSRWTKIAIPVDRSWIWTQTRQNPDIRTSQWHWHDKDKDADAPPVDPPGQKIKMWTWTFGADSVRDGDFIWIKIKMWGWDDQVQVCVQFPPDDAGKTKIWMWMFIPRDVPTDIDTAIWIGGPNRSHIDALDDLPTPFIKIKTWGQDPVRDIDIDIGGNVSHPSD